Protein AF-A0A1H8T3Q3-F1 (afdb_monomer_lite)

pLDDT: mean 73.75, std 15.9, range [23.73, 95.88]

Sequence (365 aa):
MKISARNRLKGRIVEVKKGDTTAHVRLDVNGTTVTASITNEAVDELSLKVGQDAYEILVLVLAGIVVGSLAGAGISLVKILADPDNQLPAITFWLLGSLSGIKVSDVQVVAPLVILGLVPLGLLRWRIGVLSLGDDEAKALGVNVRFVRGVVITSATLITATAVSVSGVIGWIGLVLCLLGPNGAGRVGELHDLGLRTAHLGPFSAPSRRDHERARAALAELGIADLAAAEANRISGGQRQLGLVARVLAQDAPLLVMDEPTASLDLGNRLLVLERVRALKAQIYGVVFSTHDPDQARELATRVAVIADGRLAAYGPPQDTVTGPILSAAYGVDVVVERTESGRPSWRRAPESVAAQALGSWALG

Secondary structure (DSSP, 8-state):
----TT-----EEEEEEE-SSEEEEEEEETTEEEEEEEEHHHHHHTT--TTPBP--SHHHHHHHHHHHHHHHHHHHHHHHHS-TTTHHHHHHHHHH--STT--HHHHHHHHHHHHHHHHHHHHTHHHHHHGGG-HHHHHHTT--HHHHHHHHHHHHHHHHHHHHHHH----SHHHHHHHHSTTSS--THHHHHHTTSGGG--TTPPPPHHHHHHHHHHHHHTT-GGGGG--GGG--HHHHHHHHHHHHHHHT-SEEEEESTTTT--HHHHHHHHHHHHHHHHTT-EEEEE-S-HHHHHHH-SSEEEEETTEEEEEE-HHHHSSHHHHHHHHTS-EEEEE-TTS-EEEEEPPHHHHHHHTTSSS--

Radius of gyration: 29.34 Å; chains: 1; bounding box: 75×42×91 Å

Foldseek 3Di:
DQDPPPDFQWFAFQDWADDPFWIWTWTHHPNDTDIHIGGPVVCVVVVDDGGDTTDDDVVVVVVVVVVVVVVVVVLVVCLVVDDPPPGNVVSVVLQVWAPPPDDPVLCVVLVVQLVVLVLLCVLCVLLVLQVVVDPVLSVVLVHPPVVSVVSNVVSVCSNQVSCCVRGNDDPDPVVVCCCPPPCVPPQCLCVLLSSLASNVADPRDDDDPLSSVLLLVLCVLLVNNVSSRPDPVPAAPLNVLSSVLSSCSSHVDQEAEEEASCPPHDPVSSVSSLVVLQVVVVVNHHYHYDHPDLLSCLVRPQWDFQAAPNDGQDIGGSVVQSAQVNVCRRVVFRWDWDQDPVRDTDTDGDDPVVVVVVVVVVVPD

Structure (mmCIF, N/CA/C/O backbone):
data_AF-A0A1H8T3Q3-F1
#
_entry.id   AF-A0A1H8T3Q3-F1
#
loop_
_atom_site.group_PDB
_atom_site.id
_atom_site.type_symbol
_atom_site.label_atom_id
_atom_site.label_alt_id
_atom_site.label_comp_id
_atom_site.label_asym_id
_atom_site.label_entity_id
_atom_site.label_seq_id
_atom_site.pdbx_PDB_ins_code
_atom_site.Cartn_x
_atom_site.Cartn_y
_atom_site.Cartn_z
_atom_site.occupancy
_atom_site.B_iso_or_equiv
_atom_site.auth_seq_id
_atom_site.auth_comp_id
_atom_site.auth_asym_id
_atom_site.auth_atom_id
_atom_site.pdbx_PDB_model_num
ATOM 1 N N . MET A 1 1 ? 26.219 4.113 15.071 1.00 27.80 1 MET A N 1
ATOM 2 C CA . MET A 1 1 ? 25.649 4.245 13.712 1.00 27.80 1 MET A CA 1
ATOM 3 C C . MET A 1 1 ? 24.127 4.208 13.847 1.00 27.80 1 MET A C 1
ATOM 5 O O . MET A 1 1 ? 23.610 3.179 14.255 1.00 27.80 1 MET A O 1
ATOM 9 N N . LYS A 1 2 ? 23.418 5.334 13.657 1.00 23.73 2 LYS A N 1
ATOM 10 C CA . LYS A 1 2 ? 21.945 5.385 13.759 1.00 23.73 2 LYS A CA 1
ATOM 11 C C . LYS A 1 2 ? 21.352 4.681 12.536 1.00 23.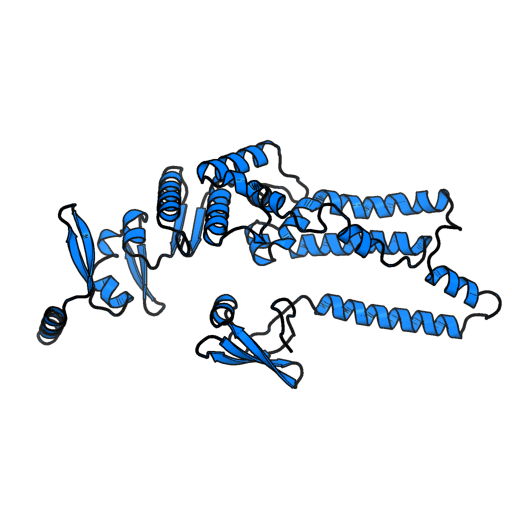73 2 LYS A C 1
ATOM 13 O O . LYS A 1 2 ? 21.403 5.223 11.436 1.00 23.73 2 LYS A O 1
ATOM 18 N N . ILE A 1 3 ? 20.851 3.463 12.716 1.00 29.56 3 ILE A N 1
ATOM 19 C CA . ILE A 1 3 ? 20.191 2.703 11.652 1.00 29.56 3 ILE A CA 1
ATOM 20 C C . ILE A 1 3 ? 18.752 3.218 11.568 1.00 29.56 3 ILE A C 1
ATOM 22 O O . ILE A 1 3 ? 17.913 2.906 12.403 1.00 29.56 3 ILE A O 1
ATOM 26 N N . SER A 1 4 ? 18.508 4.090 10.589 1.00 29.02 4 SER A N 1
ATOM 27 C CA . SER A 1 4 ? 17.170 4.532 10.190 1.00 29.02 4 SER A CA 1
ATOM 28 C C . SER A 1 4 ? 16.354 3.327 9.707 1.00 29.02 4 SER A C 1
ATOM 30 O O . SER A 1 4 ? 16.904 2.447 9.039 1.00 29.02 4 SER A O 1
ATOM 32 N N . ALA A 1 5 ? 15.052 3.315 10.010 1.00 31.72 5 ALA A N 1
ATOM 33 C CA . ALA A 1 5 ? 14.051 2.267 9.757 1.00 31.72 5 ALA A CA 1
ATOM 34 C C . ALA A 1 5 ? 13.863 1.837 8.277 1.00 31.72 5 ALA A C 1
ATOM 36 O O . ALA A 1 5 ? 12.884 1.184 7.930 1.00 31.72 5 ALA A O 1
ATOM 37 N N . ARG A 1 6 ? 14.798 2.185 7.385 1.00 34.84 6 ARG A N 1
ATOM 38 C CA . ARG A 1 6 ? 14.825 1.817 5.962 1.00 34.84 6 ARG A CA 1
ATOM 39 C C . ARG A 1 6 ? 15.871 0.756 5.600 1.00 34.84 6 ARG A C 1
ATOM 41 O O . ARG A 1 6 ? 15.804 0.222 4.498 1.00 34.84 6 ARG A O 1
ATOM 48 N N . ASN A 1 7 ? 16.795 0.404 6.499 1.00 32.59 7 ASN A N 1
ATOM 49 C CA . ASN A 1 7 ? 17.838 -0.596 6.229 1.00 32.59 7 ASN A CA 1
ATOM 50 C C . ASN A 1 7 ? 17.546 -1.922 6.945 1.00 32.59 7 ASN A C 1
ATOM 52 O O . ASN A 1 7 ? 17.954 -2.139 8.083 1.00 32.59 7 ASN A O 1
ATOM 56 N N . ARG A 1 8 ? 16.840 -2.820 6.252 1.00 47.94 8 ARG A N 1
ATOM 57 C CA . ARG A 1 8 ? 16.548 -4.188 6.705 1.00 47.94 8 ARG A CA 1
ATOM 58 C C . ARG A 1 8 ? 17.746 -5.106 6.426 1.00 47.94 8 ARG A C 1
ATOM 60 O O . ARG A 1 8 ? 17.868 -5.659 5.337 1.00 47.94 8 ARG A O 1
ATOM 67 N N . LEU A 1 9 ? 18.658 -5.223 7.392 1.00 42.56 9 LEU A N 1
ATOM 68 C CA . LEU A 1 9 ? 19.760 -6.195 7.375 1.00 42.56 9 LEU A CA 1
ATOM 69 C C . LEU A 1 9 ? 19.210 -7.608 7.630 1.00 42.56 9 LEU A C 1
ATOM 71 O O . LEU A 1 9 ? 18.419 -7.798 8.552 1.00 42.56 9 LEU A O 1
ATOM 75 N N . LYS A 1 10 ? 19.638 -8.597 6.832 1.00 47.47 10 LYS A N 1
ATOM 76 C CA . LYS A 1 10 ? 19.297 -10.011 7.050 1.00 47.47 10 LYS A CA 1
ATOM 77 C C . LYS A 1 10 ? 20.037 -10.496 8.293 1.00 47.47 10 LYS A C 1
ATOM 79 O O . LYS A 1 10 ? 21.236 -10.754 8.228 1.00 47.47 10 LYS A O 1
ATOM 84 N N . GLY A 1 11 ? 19.331 -10.601 9.408 1.00 57.88 11 GLY A N 1
ATOM 85 C CA . GLY A 1 11 ? 19.871 -11.177 10.626 1.00 57.88 11 GLY A CA 1
ATOM 86 C C . GLY A 1 11 ? 18.802 -11.901 11.419 1.00 57.88 11 GLY A C 1
ATOM 87 O O . GLY A 1 11 ? 17.629 -11.530 11.366 1.00 57.88 11 GLY A O 1
ATOM 88 N N . ARG A 1 12 ? 19.210 -12.949 12.133 1.00 64.94 12 ARG A N 1
ATOM 89 C CA . ARG A 1 12 ? 18.328 -13.644 13.067 1.00 64.94 12 ARG A CA 1
ATOM 90 C C . ARG A 1 12 ? 18.280 -12.832 14.351 1.00 64.94 12 ARG A C 1
ATOM 92 O O . ARG A 1 12 ? 19.324 -12.477 14.895 1.00 64.94 12 ARG A O 1
ATOM 99 N N . ILE A 1 13 ? 17.083 -12.518 14.831 1.00 68.00 13 ILE A N 1
ATOM 100 C CA . ILE A 1 13 ? 16.929 -11.823 16.111 1.00 68.00 13 ILE A CA 1
ATOM 101 C C . ILE A 1 13 ? 17.379 -12.780 17.214 1.00 68.00 13 ILE A C 1
ATOM 103 O O . ILE A 1 13 ? 16.751 -13.816 17.430 1.00 68.00 13 ILE A O 1
ATOM 107 N N . VAL A 1 14 ? 18.481 -12.444 17.879 1.00 76.06 14 VAL A N 1
ATOM 108 C CA . VAL A 1 14 ? 19.061 -13.242 18.969 1.00 76.06 14 VAL A CA 1
ATOM 109 C C . VAL A 1 14 ? 18.481 -12.807 20.307 1.00 76.06 14 VAL A C 1
ATOM 111 O O . VAL A 1 14 ? 18.253 -13.632 21.183 1.00 76.06 14 VAL A O 1
ATOM 114 N N . GLU A 1 15 ? 18.222 -11.509 20.466 1.00 73.56 15 GLU A N 1
ATOM 115 C CA . GLU A 1 15 ? 17.775 -10.941 21.734 1.00 73.56 15 GLU A CA 1
ATOM 116 C C . GLU A 1 15 ? 16.982 -9.653 21.503 1.00 73.56 15 GLU A C 1
ATOM 118 O O . GLU A 1 15 ? 17.356 -8.824 20.671 1.00 73.56 15 GLU A O 1
ATOM 123 N N . VAL A 1 16 ? 15.904 -9.471 22.265 1.00 75.12 16 VAL A N 1
ATOM 124 C CA . VAL A 1 16 ? 15.128 -8.228 22.329 1.00 75.12 16 VAL A CA 1
ATOM 125 C C . VAL A 1 16 ? 15.023 -7.829 23.793 1.00 75.12 16 VAL A C 1
ATOM 127 O O . VAL A 1 16 ? 14.409 -8.540 24.585 1.00 75.12 16 VAL A O 1
ATOM 130 N N . LYS A 1 17 ? 15.620 -6.694 24.160 1.00 80.12 17 LYS A N 1
ATOM 131 C CA . LYS A 1 17 ? 15.599 -6.168 25.528 1.00 80.12 17 LYS A CA 1
ATOM 132 C C . LYS A 1 17 ? 14.985 -4.774 25.538 1.00 80.12 17 LYS A C 1
ATOM 134 O O . LYS A 1 17 ? 15.605 -3.826 25.062 1.00 80.12 17 LYS A O 1
ATOM 139 N N . LYS A 1 18 ? 13.770 -4.651 26.073 1.00 76.75 18 LYS A N 1
ATOM 140 C CA . LYS A 1 18 ? 13.090 -3.360 26.246 1.00 76.75 18 LYS A CA 1
ATOM 141 C C . LYS A 1 18 ? 13.678 -2.605 27.443 1.00 76.75 18 LYS A C 1
ATOM 143 O O . LYS A 1 18 ? 13.882 -3.202 28.498 1.00 76.75 18 LYS A O 1
ATOM 148 N N . GLY A 1 19 ? 13.979 -1.325 27.255 1.00 77.44 19 GLY A N 1
ATOM 149 C CA . GLY A 1 19 ? 14.315 -0.369 28.316 1.00 77.44 19 GLY A CA 1
ATOM 150 C C . GLY A 1 19 ? 13.174 0.628 28.536 1.00 77.44 19 GLY A C 1
ATOM 151 O O . GLY A 1 19 ? 12.086 0.440 27.999 1.00 77.44 19 GLY A O 1
ATOM 152 N N . ASP A 1 20 ? 13.418 1.711 29.276 1.00 66.62 20 ASP A N 1
ATOM 153 C CA . ASP A 1 20 ? 12.354 2.659 29.666 1.00 66.62 20 ASP A CA 1
ATOM 154 C C . ASP A 1 20 ? 11.760 3.446 28.484 1.00 66.62 20 ASP A C 1
ATOM 156 O O . ASP A 1 20 ? 10.565 3.715 28.442 1.00 66.62 20 ASP A O 1
ATOM 160 N N . THR A 1 21 ? 12.579 3.798 27.490 1.00 61.31 21 THR A N 1
ATOM 161 C CA . THR A 1 21 ? 12.152 4.564 26.295 1.00 61.31 21 THR A CA 1
ATOM 162 C C . THR A 1 21 ? 12.571 3.919 24.976 1.00 61.31 21 THR A C 1
ATOM 164 O O . THR A 1 21 ? 11.992 4.194 23.925 1.00 61.31 21 THR A O 1
ATOM 167 N N . THR A 1 22 ? 13.578 3.046 25.011 1.00 67.88 22 THR A N 1
ATOM 168 C CA . THR A 1 22 ? 14.121 2.373 23.828 1.00 67.88 22 THR A CA 1
ATOM 169 C C . THR A 1 22 ? 14.406 0.914 24.133 1.00 67.88 22 THR A C 1
ATOM 171 O O . THR A 1 22 ? 14.773 0.558 25.251 1.00 67.88 22 THR A O 1
ATOM 174 N N . ALA A 1 23 ? 14.248 0.074 23.122 1.00 70.75 23 ALA A N 1
ATOM 175 C CA . ALA A 1 23 ? 14.600 -1.326 23.137 1.00 70.75 23 ALA A CA 1
ATOM 176 C C . ALA A 1 23 ? 15.882 -1.564 22.343 1.00 70.75 23 ALA A C 1
ATOM 178 O O . ALA A 1 23 ? 16.099 -0.996 21.269 1.00 70.75 23 ALA A O 1
ATOM 179 N N . HIS A 1 24 ? 16.711 -2.463 22.858 1.00 77.88 24 HIS A N 1
ATOM 180 C CA . HIS A 1 24 ? 17.880 -2.973 22.168 1.00 77.88 24 HIS A CA 1
ATOM 181 C C . HIS A 1 24 ? 17.554 -4.328 21.542 1.00 77.88 24 HIS A C 1
ATOM 183 O O . HIS A 1 24 ? 17.232 -5.289 22.241 1.00 77.88 24 HIS A O 1
ATOM 189 N N . VAL A 1 25 ? 17.659 -4.402 20.219 1.00 71.12 25 VAL A N 1
ATOM 190 C CA . VAL A 1 25 ? 17.487 -5.627 19.435 1.00 71.12 25 VAL A CA 1
ATOM 191 C C . VAL A 1 25 ? 18.858 -6.074 18.941 1.00 71.12 25 VAL A C 1
ATOM 193 O O . VAL A 1 25 ? 19.530 -5.334 18.218 1.00 71.12 25 VAL A O 1
ATOM 196 N N . ARG A 1 26 ? 19.292 -7.277 19.328 1.00 73.56 26 ARG A N 1
ATOM 197 C CA . ARG A 1 26 ? 20.515 -7.901 18.807 1.00 73.56 26 ARG A CA 1
ATOM 198 C C . ARG A 1 26 ? 20.176 -8.805 17.633 1.00 73.56 26 ARG A C 1
ATOM 200 O O . ARG A 1 26 ? 19.364 -9.721 17.749 1.00 73.56 26 ARG A O 1
ATOM 207 N N . LEU A 1 27 ? 20.836 -8.545 16.515 1.00 69.44 27 LEU A N 1
ATOM 208 C CA . LEU A 1 27 ? 20.710 -9.271 15.259 1.00 69.44 27 LEU A CA 1
ATOM 209 C C . LEU A 1 27 ? 22.015 -10.024 15.007 1.00 69.44 27 LEU A C 1
ATOM 211 O O . LEU A 1 27 ? 23.081 -9.410 15.013 1.00 69.44 27 LEU A O 1
ATOM 215 N N . ASP A 1 28 ? 21.943 -11.327 14.760 1.00 70.75 28 ASP A N 1
ATOM 216 C CA . ASP A 1 28 ? 23.065 -12.081 14.202 1.00 70.75 28 ASP A CA 1
ATOM 217 C C . ASP A 1 28 ? 23.024 -11.971 12.681 1.00 70.75 28 ASP A C 1
ATOM 219 O O . ASP A 1 28 ? 22.123 -12.505 12.031 1.00 70.75 28 ASP A O 1
ATOM 223 N N . VAL A 1 29 ? 23.989 -11.242 12.127 1.00 65.69 29 VAL A N 1
ATOM 224 C CA . VAL A 1 29 ? 24.163 -11.038 10.692 1.00 65.69 29 VAL A CA 1
ATOM 225 C C . VAL A 1 29 ? 25.439 -11.769 10.281 1.00 65.69 29 VAL A C 1
ATOM 227 O O . VAL A 1 29 ? 26.540 -11.257 10.476 1.00 65.69 29 VAL A O 1
ATOM 230 N N . ASN A 1 30 ? 25.299 -12.972 9.714 1.00 63.12 30 ASN A N 1
ATOM 231 C CA . ASN A 1 30 ? 26.413 -13.804 9.232 1.00 63.12 30 ASN A CA 1
ATOM 232 C C . ASN A 1 30 ? 27.552 -13.991 10.264 1.00 63.12 30 ASN A C 1
ATOM 234 O O . ASN A 1 30 ? 28.727 -13.879 9.915 1.00 63.12 30 ASN A O 1
ATOM 238 N N . GLY A 1 31 ? 27.220 -14.248 11.534 1.00 65.12 31 GLY A N 1
ATOM 239 C CA . GLY A 1 31 ? 28.197 -14.487 12.602 1.00 65.12 31 GLY A CA 1
ATOM 240 C C . GLY A 1 31 ? 28.704 -13.220 13.295 1.00 65.12 31 GLY A C 1
ATOM 241 O O . GLY A 1 31 ? 29.554 -13.303 14.178 1.00 65.12 31 GLY A O 1
ATOM 242 N N . THR A 1 32 ? 28.191 -12.043 12.922 1.00 61.19 32 THR A N 1
ATOM 243 C CA . THR A 1 32 ? 28.483 -10.771 13.594 1.00 61.19 32 THR A CA 1
ATOM 244 C C . THR A 1 32 ? 27.234 -10.266 14.306 1.00 61.19 32 THR A C 1
ATOM 246 O O . THR A 1 32 ? 26.201 -10.020 13.683 1.00 61.19 32 THR A O 1
ATOM 249 N N . THR A 1 33 ? 27.327 -10.077 15.624 1.00 72.12 33 THR A N 1
ATOM 250 C CA . THR A 1 33 ? 26.218 -9.549 16.429 1.00 72.12 33 THR A CA 1
ATOM 251 C C . THR A 1 33 ? 26.140 -8.027 16.306 1.00 72.12 33 THR A C 1
ATOM 253 O O . THR A 1 33 ? 27.017 -7.304 16.777 1.00 72.12 33 THR A O 1
ATOM 256 N N . VAL A 1 34 ? 25.066 -7.527 15.698 1.00 66.62 34 VAL A N 1
ATOM 257 C CA . VAL A 1 34 ? 24.779 -6.095 15.545 1.00 66.62 34 VAL A CA 1
ATOM 258 C C . VAL A 1 34 ? 23.674 -5.700 16.521 1.00 66.62 34 VAL A C 1
ATOM 260 O O . VAL A 1 34 ? 22.622 -6.332 16.562 1.00 66.62 34 VAL A O 1
ATOM 263 N N . THR A 1 35 ? 23.894 -4.646 17.310 1.00 70.12 35 THR A N 1
ATOM 264 C CA . THR A 1 35 ? 22.885 -4.118 18.245 1.00 70.12 35 THR A CA 1
ATOM 265 C C . THR A 1 35 ? 22.211 -2.890 17.640 1.00 70.12 35 THR A C 1
ATOM 267 O O . THR A 1 35 ? 22.876 -1.895 17.352 1.00 70.12 35 THR A O 1
ATOM 270 N N . ALA A 1 36 ? 20.895 -2.954 17.457 1.00 59.09 36 ALA A N 1
ATOM 271 C CA . ALA A 1 36 ? 20.062 -1.837 17.031 1.00 59.09 36 ALA A CA 1
ATOM 272 C C . ALA A 1 36 ? 19.264 -1.297 18.224 1.00 59.09 36 ALA A C 1
ATOM 274 O O . ALA A 1 36 ? 18.691 -2.070 18.988 1.00 59.09 36 ALA A O 1
ATOM 275 N N . SER A 1 37 ? 19.214 0.026 18.374 1.00 67.25 37 SER A N 1
ATOM 276 C CA . SER A 1 37 ? 18.345 0.689 19.351 1.00 67.25 37 SER A CA 1
ATOM 277 C C . SER A 1 37 ? 17.135 1.262 18.626 1.00 67.25 37 SER A C 1
ATOM 279 O O . SER A 1 37 ? 17.300 2.119 17.755 1.00 67.25 37 SER A O 1
ATOM 281 N N . ILE A 1 38 ? 15.942 0.792 18.976 1.00 68.56 38 ILE A N 1
ATOM 282 C CA . ILE A 1 38 ? 14.656 1.238 18.420 1.00 68.56 38 ILE A CA 1
ATOM 283 C C . ILE A 1 38 ? 13.696 1.607 19.555 1.00 68.56 38 ILE A C 1
ATOM 285 O O . ILE A 1 38 ? 13.991 1.344 20.716 1.00 68.56 38 ILE A O 1
ATOM 289 N N . THR A 1 39 ? 12.575 2.266 19.268 1.00 68.69 39 THR A N 1
ATOM 290 C CA . THR A 1 39 ? 11.569 2.571 20.300 1.00 68.69 39 THR A CA 1
ATOM 291 C C . THR A 1 39 ? 10.841 1.301 20.739 1.00 68.69 39 THR A C 1
ATOM 293 O O . THR A 1 39 ? 10.763 0.329 19.985 1.00 68.69 39 THR A O 1
ATOM 296 N N . ASN A 1 40 ? 10.301 1.299 21.960 1.00 69.44 40 ASN A N 1
ATOM 297 C CA . ASN A 1 40 ? 9.509 0.167 22.453 1.00 69.44 40 ASN A CA 1
ATOM 298 C C . ASN A 1 40 ? 8.270 -0.082 21.575 1.00 69.44 40 ASN A C 1
ATOM 300 O O . ASN A 1 40 ? 7.996 -1.229 21.242 1.00 69.44 40 ASN A O 1
ATOM 304 N N . GLU A 1 41 ? 7.607 0.983 21.109 1.00 65.88 41 GLU A N 1
ATOM 305 C CA . GLU A 1 41 ? 6.489 0.890 20.157 1.00 65.88 41 GLU A CA 1
ATOM 306 C C . GLU A 1 41 ? 6.888 0.200 18.852 1.00 65.88 41 GLU A C 1
ATOM 308 O O . GLU A 1 41 ? 6.168 -0.674 18.384 1.00 65.88 41 GLU A O 1
ATOM 313 N N . ALA A 1 42 ? 8.066 0.505 18.298 1.00 48.12 42 ALA A N 1
ATOM 314 C CA . ALA A 1 42 ? 8.524 -0.130 17.065 1.00 48.12 42 ALA A CA 1
ATOM 315 C C . ALA A 1 42 ? 8.796 -1.635 17.240 1.00 48.12 42 ALA A C 1
ATOM 317 O O . ALA A 1 42 ? 8.640 -2.392 16.287 1.00 48.12 42 ALA A O 1
ATOM 318 N N . VAL A 1 43 ? 9.201 -2.090 18.435 1.00 61.19 43 VAL A N 1
ATOM 319 C CA . VAL A 1 43 ? 9.338 -3.532 18.730 1.00 61.19 43 VAL A CA 1
ATOM 320 C C . VAL A 1 43 ? 7.987 -4.232 18.680 1.00 61.19 43 VAL A C 1
ATOM 322 O O . VAL A 1 43 ? 7.897 -5.340 18.149 1.00 61.19 43 VAL A O 1
ATOM 325 N N . ASP A 1 44 ? 6.965 -3.586 19.237 1.00 65.44 44 ASP A N 1
ATOM 326 C CA . ASP A 1 44 ? 5.616 -4.133 19.340 1.00 65.44 44 ASP A CA 1
ATOM 327 C C . ASP A 1 44 ? 4.900 -4.121 17.986 1.00 65.44 44 ASP A C 1
ATOM 329 O O . ASP A 1 44 ? 4.381 -5.152 17.558 1.00 65.44 44 ASP A O 1
ATOM 333 N N . GLU A 1 45 ? 4.981 -3.010 17.252 1.00 53.50 45 GLU A N 1
ATOM 334 C CA . GLU A 1 45 ? 4.405 -2.856 15.912 1.00 53.50 45 GLU A CA 1
ATOM 335 C C . GLU A 1 45 ? 5.021 -3.843 14.906 1.00 53.50 45 GLU A C 1
ATOM 337 O O . GLU A 1 45 ? 4.318 -4.463 14.109 1.00 53.50 45 GLU A O 1
ATOM 342 N N . LEU A 1 46 ? 6.339 -4.063 14.980 1.00 53.28 46 LEU A N 1
ATOM 343 C CA . LEU A 1 46 ? 7.048 -5.011 14.114 1.00 53.28 46 LEU A CA 1
ATOM 344 C C . LEU A 1 46 ? 6.979 -6.463 14.614 1.00 53.28 46 LEU A C 1
ATOM 346 O O . LEU A 1 46 ? 7.518 -7.351 13.951 1.00 53.28 46 LEU A O 1
ATOM 350 N N . SER A 1 47 ? 6.339 -6.718 15.764 1.00 57.16 47 SER A N 1
ATOM 351 C CA . SER A 1 47 ? 6.199 -8.049 16.371 1.00 57.16 47 SER A CA 1
ATOM 352 C C . SER A 1 47 ? 7.519 -8.831 16.449 1.00 57.16 47 SER A C 1
ATOM 354 O O . SER A 1 47 ? 7.543 -10.042 16.220 1.00 57.16 47 SER A O 1
ATOM 356 N N . LEU A 1 48 ? 8.625 -8.143 16.756 1.00 61.34 48 LEU A N 1
ATOM 357 C CA . LEU A 1 48 ? 9.975 -8.707 16.695 1.00 61.34 48 LEU A CA 1
ATOM 358 C C . LEU A 1 48 ? 10.158 -9.800 17.756 1.00 61.34 48 LEU A C 1
ATOM 360 O O . LEU A 1 48 ? 10.283 -9.513 18.947 1.00 61.34 48 LEU A O 1
ATOM 364 N N . LYS A 1 49 ? 10.211 -11.065 17.323 1.00 62.00 49 LYS A N 1
ATOM 365 C CA . LYS A 1 49 ? 10.454 -12.221 18.201 1.00 62.00 49 LYS A CA 1
ATOM 366 C C . LYS A 1 49 ? 11.835 -12.822 17.974 1.00 62.00 49 LYS A C 1
ATOM 368 O O . LYS A 1 49 ? 12.328 -12.890 16.848 1.00 62.00 49 LYS A O 1
ATOM 373 N N . VAL A 1 50 ? 12.437 -13.317 19.056 1.00 62.69 50 VAL A N 1
ATOM 374 C CA . VAL A 1 50 ? 13.690 -14.083 19.005 1.00 62.69 50 VAL A CA 1
ATOM 375 C C . VAL A 1 50 ? 13.506 -15.277 18.062 1.00 62.69 50 VAL A C 1
ATOM 377 O O . VAL A 1 50 ? 12.566 -16.054 18.216 1.00 62.69 50 VAL A O 1
ATOM 380 N N . GLY A 1 51 ? 14.377 -15.391 17.057 1.00 55.97 51 GLY A N 1
ATOM 381 C CA . GLY A 1 51 ? 14.331 -16.438 16.032 1.00 55.97 51 GLY A CA 1
ATOM 382 C C . GLY A 1 51 ? 13.612 -16.084 14.724 1.00 55.97 51 GLY A C 1
ATOM 383 O O . GLY A 1 51 ? 13.651 -16.901 13.806 1.00 55.97 51 GLY A O 1
ATOM 384 N N . GLN A 1 52 ? 12.997 -14.903 14.590 1.00 53.12 52 GLN A N 1
ATOM 385 C CA . GLN A 1 52 ? 12.411 -14.471 13.314 1.00 53.12 52 GLN A CA 1
ATOM 386 C C . GLN A 1 52 ? 13.469 -13.947 12.335 1.00 53.12 52 GLN A C 1
ATOM 388 O O . GLN A 1 52 ? 14.397 -13.226 12.715 1.00 53.12 52 GLN A O 1
ATOM 393 N N . ASP A 1 53 ? 13.289 -14.296 11.061 1.00 47.94 53 ASP A N 1
ATOM 394 C CA . ASP A 1 53 ? 14.077 -13.774 9.951 1.00 47.94 53 ASP A CA 1
ATOM 395 C C . ASP A 1 53 ? 13.454 -12.462 9.440 1.00 47.94 53 ASP A C 1
ATOM 397 O O . ASP A 1 53 ? 12.298 -12.433 9.011 1.00 47.94 53 ASP A O 1
ATOM 401 N N . ALA A 1 54 ? 14.221 -11.371 9.443 1.00 45.50 54 ALA A N 1
ATOM 402 C CA . ALA A 1 54 ? 13.802 -10.092 8.869 1.00 45.50 54 ALA A CA 1
ATOM 403 C C . ALA A 1 54 ? 14.237 -9.987 7.391 1.00 45.50 54 ALA A C 1
ATOM 405 O O . ALA A 1 54 ? 15.421 -10.143 7.080 1.00 45.50 54 ALA A O 1
ATOM 406 N N . TYR A 1 55 ? 13.297 -9.707 6.472 1.00 46.12 55 TYR A N 1
ATOM 407 C CA . TYR A 1 55 ? 13.542 -9.714 5.019 1.00 46.12 55 TYR A CA 1
ATOM 408 C C . TYR A 1 55 ? 13.203 -8.405 4.264 1.00 46.12 55 TYR A C 1
ATOM 410 O O . TYR A 1 55 ? 12.285 -7.666 4.616 1.00 46.12 55 TYR A O 1
ATOM 418 N N . GLU A 1 56 ? 13.946 -8.252 3.151 1.00 48.09 56 GLU A N 1
ATOM 419 C CA . GLU A 1 56 ? 13.735 -7.492 1.891 1.00 48.09 56 GLU A CA 1
ATOM 420 C C . GLU A 1 56 ? 13.798 -5.955 1.941 1.00 48.09 56 GLU A C 1
ATOM 422 O O . GLU A 1 56 ? 13.032 -5.311 2.645 1.00 48.09 56 GLU A O 1
ATOM 427 N N . ILE A 1 57 ? 14.753 -5.285 1.271 1.00 51.16 57 ILE A N 1
ATOM 428 C CA . ILE A 1 57 ? 14.876 -5.034 -0.195 1.00 51.16 57 ILE A CA 1
ATOM 429 C C . ILE A 1 57 ? 16.305 -5.313 -0.739 1.00 51.16 57 ILE A C 1
ATOM 431 O O . ILE A 1 57 ? 16.575 -5.238 -1.939 1.00 51.16 57 ILE A O 1
ATOM 435 N N . LEU A 1 58 ? 17.240 -5.686 0.140 1.00 49.66 58 LEU A N 1
ATOM 436 C CA . LEU A 1 58 ? 18.667 -5.814 -0.185 1.00 49.66 58 LEU A CA 1
ATOM 437 C C . LEU A 1 58 ? 19.004 -6.923 -1.188 1.00 49.66 58 LEU A C 1
ATOM 439 O O . LEU A 1 58 ? 19.990 -6.780 -1.898 1.00 49.66 58 LEU A O 1
ATOM 443 N N . VAL A 1 59 ? 18.220 -8.002 -1.285 1.00 63.66 59 VAL A N 1
ATOM 444 C CA . VAL A 1 59 ? 18.570 -9.149 -2.146 1.00 63.66 59 VAL A CA 1
ATOM 445 C C . VAL A 1 59 ? 18.591 -8.757 -3.622 1.00 63.66 59 VAL A C 1
ATOM 447 O O . VAL A 1 59 ? 19.534 -9.112 -4.320 1.00 63.66 59 VAL A O 1
ATOM 450 N N . LEU A 1 60 ? 17.611 -7.976 -4.090 1.00 67.31 60 LEU A N 1
ATOM 451 C CA . LEU A 1 60 ? 17.563 -7.537 -5.487 1.00 67.31 60 LEU A CA 1
ATOM 452 C C . LEU A 1 60 ? 18.711 -6.572 -5.816 1.00 67.31 60 LEU A C 1
ATOM 454 O O . LEU A 1 60 ? 19.339 -6.694 -6.864 1.00 67.31 60 LEU A O 1
ATOM 458 N N . VAL A 1 61 ? 19.017 -5.646 -4.901 1.00 72.00 61 VAL A N 1
ATOM 459 C CA . VAL A 1 61 ? 20.118 -4.685 -5.069 1.00 72.00 61 VAL A CA 1
ATOM 460 C C . VAL A 1 61 ? 21.470 -5.396 -5.037 1.00 72.00 61 VAL A C 1
ATOM 462 O O . VAL A 1 61 ? 22.298 -5.165 -5.910 1.00 72.00 61 VAL A O 1
ATOM 465 N N . LEU A 1 62 ? 21.686 -6.300 -4.078 1.00 73.50 62 LEU A N 1
ATOM 466 C CA . LEU A 1 62 ? 22.915 -7.087 -3.964 1.00 73.50 62 LEU A CA 1
ATOM 467 C C . LEU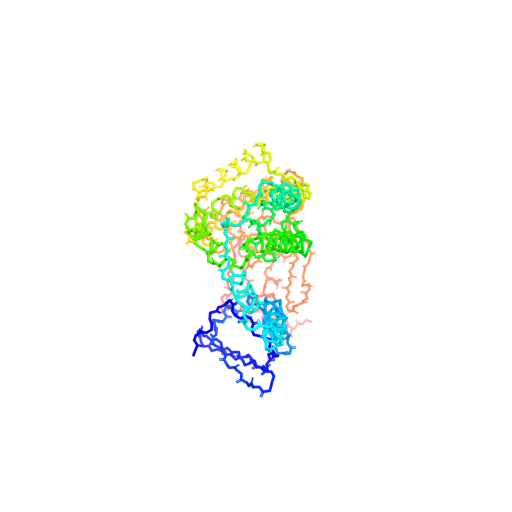 A 1 62 ? 23.105 -8.011 -5.167 1.00 73.50 62 LEU A C 1
ATOM 469 O O . LEU A 1 62 ? 24.197 -8.049 -5.723 1.00 73.50 62 LEU A O 1
ATOM 473 N N . ALA A 1 63 ? 22.053 -8.707 -5.607 1.00 78.75 63 ALA A N 1
ATOM 474 C CA . ALA A 1 63 ? 22.100 -9.512 -6.824 1.00 78.75 63 ALA A CA 1
ATOM 475 C C . ALA A 1 63 ? 22.461 -8.646 -8.040 1.00 78.75 63 ALA A C 1
ATOM 477 O O . ALA A 1 63 ? 23.321 -9.030 -8.828 1.00 78.75 63 ALA A O 1
ATOM 478 N N . GLY A 1 64 ? 21.875 -7.449 -8.150 1.00 81.00 64 GLY A N 1
ATOM 479 C CA . GLY A 1 64 ? 22.214 -6.478 -9.188 1.00 81.00 64 GLY A CA 1
ATOM 480 C C . GLY A 1 64 ? 23.677 -6.029 -9.141 1.00 81.00 64 GLY A C 1
ATOM 481 O O . GLY A 1 64 ? 24.330 -6.000 -10.180 1.00 81.00 64 GLY A O 1
ATOM 482 N N . ILE A 1 65 ? 24.217 -5.742 -7.953 1.00 85.81 65 ILE A N 1
ATOM 483 C CA . ILE A 1 65 ? 25.635 -5.392 -7.772 1.00 85.81 65 ILE A CA 1
ATOM 484 C C . ILE A 1 65 ? 26.529 -6.558 -8.203 1.00 85.81 65 ILE A C 1
ATOM 486 O O . ILE A 1 65 ? 27.462 -6.344 -8.967 1.00 85.81 65 ILE A O 1
ATOM 490 N N . VAL A 1 66 ? 26.225 -7.789 -7.783 1.00 88.44 66 VAL A N 1
ATOM 491 C CA . VAL A 1 66 ? 27.009 -8.983 -8.142 1.00 88.44 66 VAL A CA 1
ATOM 492 C C . VAL A 1 66 ? 27.007 -9.218 -9.654 1.00 88.44 66 VAL A C 1
ATOM 494 O O . VAL A 1 66 ? 28.072 -9.375 -10.253 1.00 88.44 66 VAL A O 1
ATOM 497 N N . VAL A 1 67 ? 25.832 -9.201 -10.291 1.00 89.56 67 VAL A N 1
ATOM 498 C CA . VAL A 1 67 ? 25.704 -9.371 -11.748 1.00 89.56 67 VAL A CA 1
ATOM 499 C C . VAL A 1 67 ? 26.406 -8.230 -12.489 1.00 89.56 67 VAL A C 1
ATOM 501 O O . VAL A 1 67 ? 27.120 -8.477 -13.459 1.00 89.56 67 VAL A O 1
ATOM 504 N N . GLY A 1 68 ? 26.264 -6.993 -12.007 1.00 87.94 68 GLY A N 1
ATOM 505 C CA . GLY A 1 68 ? 26.936 -5.820 -12.562 1.00 87.94 68 GLY A CA 1
ATOM 506 C C . GLY A 1 68 ? 28.460 -5.911 -12.467 1.00 87.94 68 GLY A C 1
ATOM 507 O O . GLY A 1 68 ? 29.150 -5.635 -13.445 1.00 87.94 68 GLY A O 1
ATOM 508 N N . SER A 1 69 ? 28.996 -6.359 -11.330 1.00 92.38 69 SER A N 1
ATOM 509 C CA . SER A 1 69 ? 30.432 -6.591 -11.147 1.00 92.38 69 SER A CA 1
ATOM 510 C C . SER A 1 69 ? 30.956 -7.698 -12.061 1.00 92.38 69 SER A C 1
ATOM 512 O O . SER A 1 69 ? 32.024 -7.538 -12.647 1.00 92.38 69 SER A O 1
ATOM 514 N N . LEU A 1 70 ? 30.198 -8.785 -12.243 1.00 95.44 70 LEU A N 1
ATOM 515 C CA . LEU A 1 70 ? 30.565 -9.867 -13.159 1.00 95.44 70 LEU A CA 1
ATOM 516 C C . LEU A 1 70 ? 30.587 -9.390 -14.620 1.00 95.44 70 LEU A C 1
ATOM 518 O O . LEU A 1 70 ? 31.561 -9.629 -15.333 1.00 95.44 70 LEU A O 1
ATOM 522 N N . ALA A 1 71 ? 29.553 -8.666 -15.057 1.00 92.06 71 ALA A N 1
ATOM 523 C CA . ALA A 1 71 ? 29.505 -8.079 -16.395 1.00 92.06 71 ALA A CA 1
ATOM 524 C C . ALA A 1 71 ? 30.638 -7.055 -16.608 1.00 92.06 71 ALA A C 1
ATOM 526 O O . ALA A 1 71 ? 31.295 -7.061 -17.648 1.00 92.06 71 ALA A O 1
ATOM 527 N N . GLY A 1 72 ? 30.925 -6.224 -15.601 1.00 92.12 72 GLY A N 1
ATOM 528 C CA . GLY A 1 72 ? 32.032 -5.264 -15.615 1.00 92.12 72 GLY A CA 1
ATOM 529 C C . GLY A 1 72 ? 33.413 -5.924 -15.698 1.00 92.12 72 GLY A C 1
ATOM 530 O O . GLY A 1 72 ? 34.290 -5.431 -16.414 1.00 92.12 72 GLY A O 1
ATOM 531 N N . ALA A 1 73 ? 33.601 -7.070 -15.038 1.00 95.88 73 ALA A N 1
ATOM 532 C CA . ALA A 1 73 ? 34.806 -7.885 -15.178 1.00 95.88 73 ALA A CA 1
ATOM 533 C C . ALA A 1 73 ? 34.932 -8.455 -16.602 1.00 95.88 73 ALA A C 1
ATOM 535 O O . ALA A 1 73 ? 36.010 -8.391 -17.191 1.00 95.88 73 ALA A O 1
ATOM 536 N N . GLY A 1 74 ? 33.827 -8.922 -17.194 1.00 95.06 74 GLY A N 1
ATOM 537 C CA . GLY A 1 74 ? 33.786 -9.373 -18.589 1.00 95.06 74 GLY A CA 1
ATOM 538 C C . GLY A 1 74 ? 34.170 -8.273 -19.583 1.00 95.06 74 GLY A C 1
ATOM 539 O O . GLY A 1 74 ? 35.022 -8.487 -20.441 1.00 95.06 74 GLY A O 1
ATOM 540 N N . ILE A 1 75 ? 33.624 -7.063 -19.420 1.00 91.69 75 ILE A N 1
ATOM 541 C CA . ILE A 1 75 ? 34.005 -5.894 -20.231 1.00 91.69 75 ILE A CA 1
ATOM 542 C C . ILE A 1 75 ? 35.499 -5.586 -20.065 1.00 91.69 75 ILE A C 1
ATOM 544 O O . ILE A 1 75 ? 36.181 -5.298 -21.046 1.00 91.69 75 ILE A O 1
ATOM 548 N N . SER A 1 76 ? 36.024 -5.659 -18.839 1.00 92.75 76 SER A N 1
ATOM 549 C CA . SER A 1 76 ? 37.450 -5.435 -18.568 1.00 92.75 76 SER A CA 1
ATOM 550 C C . SER A 1 76 ? 38.342 -6.470 -19.260 1.00 92.75 76 SER A C 1
ATOM 552 O O . SER A 1 76 ? 39.365 -6.100 -19.828 1.00 92.75 76 SER A O 1
ATOM 554 N N . LEU A 1 77 ? 37.937 -7.742 -19.285 1.00 95.44 77 LEU A N 1
ATOM 555 C CA . LEU A 1 77 ? 38.654 -8.792 -20.009 1.00 95.44 77 LEU A CA 1
ATOM 556 C C . LEU A 1 77 ? 38.654 -8.538 -21.522 1.00 95.44 77 LEU A C 1
ATOM 558 O O . LEU A 1 77 ? 39.700 -8.632 -22.157 1.00 95.44 77 LEU A O 1
ATOM 562 N N . VAL A 1 78 ? 37.505 -8.153 -22.090 1.00 93.81 78 VAL A N 1
ATOM 563 C CA . VAL A 1 78 ? 37.399 -7.798 -23.515 1.00 93.81 78 VAL A CA 1
ATOM 564 C C . VAL A 1 78 ? 38.306 -6.613 -23.853 1.00 93.81 78 VAL A C 1
ATOM 566 O O . VAL A 1 78 ? 38.976 -6.647 -24.876 1.00 93.81 78 VAL A O 1
ATOM 569 N N . LYS A 1 79 ? 38.396 -5.600 -22.982 1.00 90.88 79 LYS A N 1
ATOM 570 C CA . LYS A 1 79 ? 39.304 -4.455 -23.175 1.00 90.88 79 LYS A CA 1
ATOM 571 C C . LYS A 1 79 ? 40.779 -4.855 -23.213 1.00 90.88 79 LYS A C 1
ATOM 573 O O . LYS A 1 79 ? 41.529 -4.253 -23.967 1.00 90.88 79 LYS A O 1
ATOM 578 N N . ILE A 1 80 ? 41.192 -5.842 -22.415 1.00 92.88 80 ILE A N 1
ATOM 579 C CA . ILE A 1 80 ? 42.583 -6.329 -22.389 1.00 92.88 80 ILE A CA 1
ATOM 580 C C . ILE A 1 80 ? 42.932 -7.081 -23.681 1.00 92.88 80 ILE A C 1
ATOM 582 O O . ILE A 1 80 ? 44.069 -7.023 -24.135 1.00 92.88 80 ILE A O 1
ATOM 586 N N . LEU A 1 81 ? 41.961 -7.786 -24.264 1.00 92.94 81 LEU A N 1
ATOM 587 C CA . LEU A 1 81 ? 42.139 -8.563 -25.493 1.00 92.94 81 LEU A CA 1
ATOM 588 C C . LEU A 1 81 ? 41.908 -7.743 -26.775 1.00 92.94 81 LEU A C 1
ATOM 590 O O . LEU A 1 81 ? 42.172 -8.243 -27.866 1.00 92.94 81 LEU A O 1
ATOM 594 N N . ALA A 1 82 ? 41.384 -6.522 -26.655 1.00 91.75 82 ALA A N 1
ATOM 595 C CA . ALA A 1 82 ? 41.041 -5.664 -27.780 1.00 91.75 82 ALA A CA 1
ATOM 596 C C . ALA A 1 82 ? 42.278 -4.989 -28.385 1.00 91.75 82 ALA A C 1
ATOM 598 O O . ALA A 1 82 ? 43.198 -4.579 -27.678 1.00 91.75 82 ALA A O 1
ATOM 599 N N . ASP A 1 83 ? 42.249 -4.809 -29.704 1.00 91.38 83 ASP A N 1
ATOM 600 C CA . ASP A 1 83 ? 43.270 -4.057 -30.428 1.00 91.38 83 ASP A CA 1
ATOM 601 C C . ASP A 1 83 ? 43.303 -2.579 -29.960 1.00 91.38 83 ASP A C 1
ATOM 603 O O . ASP A 1 83 ? 42.248 -1.920 -29.955 1.00 91.38 83 ASP A O 1
ATOM 607 N N . PRO A 1 84 ? 44.475 -2.048 -29.557 1.00 90.81 84 PRO A N 1
ATOM 608 C CA . PRO A 1 84 ? 44.600 -0.703 -28.999 1.00 90.81 84 PRO A CA 1
ATOM 609 C C . PRO A 1 84 ? 44.353 0.420 -30.015 1.00 90.81 84 PRO A C 1
ATOM 611 O O . PRO A 1 84 ? 43.952 1.509 -29.603 1.00 90.81 84 PRO A O 1
ATOM 614 N N . ASP A 1 85 ? 44.538 0.171 -31.312 1.00 88.94 85 ASP A N 1
ATOM 615 C CA . ASP A 1 85 ? 44.475 1.201 -32.349 1.00 88.94 85 ASP A CA 1
ATOM 616 C C . ASP A 1 85 ? 43.046 1.433 -32.858 1.00 88.94 85 ASP A C 1
ATOM 618 O O . ASP A 1 85 ? 42.702 2.546 -33.258 1.00 88.94 85 ASP A O 1
ATOM 622 N N . ASN A 1 86 ? 42.181 0.410 -32.817 1.00 89.19 86 ASN A N 1
ATOM 623 C CA . ASN A 1 86 ? 40.827 0.509 -33.382 1.00 89.19 86 ASN A CA 1
ATOM 624 C C . ASN A 1 86 ? 39.706 0.074 -32.423 1.00 89.19 86 ASN A C 1
ATOM 626 O O . ASN A 1 86 ? 38.684 0.752 -32.293 1.00 89.19 86 ASN A O 1
ATOM 630 N N . GLN A 1 87 ? 39.870 -1.047 -31.718 1.00 90.69 87 GLN A N 1
ATOM 631 C CA . GLN A 1 87 ? 38.778 -1.640 -30.934 1.00 90.69 87 GLN A CA 1
ATOM 632 C C . GLN A 1 87 ? 38.655 -1.024 -29.537 1.00 90.69 87 GLN A C 1
ATOM 634 O O . GLN A 1 87 ? 37.546 -0.741 -29.077 1.00 90.69 87 GLN A O 1
ATOM 639 N N . LEU A 1 88 ? 39.779 -0.776 -28.862 1.00 91.44 88 LEU A N 1
ATOM 640 C CA . LEU A 1 88 ? 39.789 -0.199 -27.519 1.00 91.44 88 LEU A CA 1
ATOM 641 C C . LEU A 1 88 ? 39.180 1.220 -27.471 1.00 91.44 88 LEU A C 1
ATOM 643 O O . LEU A 1 88 ? 38.354 1.467 -26.578 1.00 91.44 88 LEU A O 1
ATOM 647 N N . PRO A 1 89 ? 39.483 2.140 -28.415 1.00 91.06 89 PRO A N 1
ATOM 648 C CA . PRO A 1 89 ? 38.816 3.438 -28.476 1.00 91.06 89 PRO A CA 1
ATOM 649 C C . PRO A 1 89 ? 37.311 3.297 -28.715 1.00 91.06 89 PRO A C 1
ATOM 651 O O . PRO A 1 89 ? 36.528 3.933 -28.013 1.00 91.06 89 PRO A O 1
ATOM 654 N N . ALA A 1 90 ? 36.886 2.416 -29.630 1.00 88.94 90 ALA A N 1
ATOM 655 C CA . ALA A 1 90 ? 35.471 2.196 -29.934 1.00 88.94 90 ALA A CA 1
ATOM 656 C C . ALA A 1 90 ? 34.673 1.721 -28.705 1.00 88.94 90 ALA A C 1
ATOM 658 O O . ALA A 1 90 ? 33.619 2.279 -28.397 1.00 88.94 90 ALA A O 1
ATOM 659 N N . ILE A 1 91 ? 35.205 0.752 -27.950 1.00 90.12 91 ILE A N 1
ATOM 660 C CA . ILE A 1 91 ? 34.595 0.276 -26.696 1.00 90.12 91 ILE A CA 1
ATOM 661 C C . ILE A 1 91 ? 34.540 1.406 -25.660 1.00 90.12 91 ILE A C 1
ATOM 663 O O . ILE A 1 91 ? 33.532 1.581 -24.975 1.00 90.12 91 ILE A O 1
ATOM 667 N N . THR A 1 92 ? 35.617 2.184 -25.533 1.00 89.31 92 THR A N 1
ATOM 668 C CA . THR A 1 92 ? 35.713 3.271 -24.549 1.00 89.31 92 THR A CA 1
ATOM 669 C C . THR A 1 92 ? 34.716 4.391 -24.843 1.00 89.31 92 THR A C 1
ATOM 671 O O . THR A 1 92 ? 34.016 4.832 -23.932 1.00 89.31 92 THR A O 1
ATOM 674 N N . PHE A 1 93 ? 34.588 4.805 -26.105 1.00 88.56 93 PHE A N 1
ATOM 675 C CA . PHE A 1 93 ? 33.626 5.828 -26.513 1.00 88.56 93 PHE A CA 1
ATOM 676 C C . PHE A 1 93 ? 32.177 5.353 -26.401 1.00 88.56 93 PHE A C 1
ATOM 678 O O . PHE A 1 93 ? 31.326 6.122 -25.959 1.00 88.56 93 PHE A O 1
ATOM 685 N N . TRP A 1 94 ? 31.886 4.089 -26.724 1.00 90.12 94 TRP A N 1
ATOM 686 C CA . TRP A 1 94 ? 30.539 3.543 -26.545 1.00 90.12 94 TRP A CA 1
ATOM 687 C C . TRP A 1 94 ? 30.132 3.496 -25.063 1.00 90.12 94 TRP A C 1
ATOM 689 O O . TRP A 1 94 ? 29.012 3.860 -24.708 1.00 90.12 94 TRP A O 1
ATOM 699 N N . LEU A 1 95 ? 31.058 3.128 -24.168 1.00 90.69 95 LEU A N 1
ATOM 700 C CA . LEU A 1 95 ? 30.814 3.123 -22.720 1.00 90.69 95 LEU A CA 1
ATOM 701 C C . LEU A 1 95 ? 30.634 4.522 -22.117 1.00 90.69 95 LEU A C 1
ATOM 703 O O . LEU A 1 95 ? 29.999 4.631 -21.073 1.00 90.69 95 LEU A O 1
ATOM 707 N N . LEU A 1 96 ? 31.178 5.571 -22.742 1.00 89.94 96 LEU A N 1
ATOM 708 C CA . LEU A 1 96 ? 30.985 6.955 -22.296 1.00 89.94 96 LEU A CA 1
ATOM 709 C C . LEU A 1 96 ? 29.561 7.466 -22.586 1.00 89.94 96 LEU A C 1
ATOM 711 O O . LEU A 1 96 ? 29.093 8.388 -21.921 1.00 89.94 96 LEU A O 1
ATOM 715 N N . GLY A 1 97 ? 28.880 6.840 -23.550 1.00 89.31 97 GLY A N 1
ATOM 716 C CA . GLY A 1 97 ? 27.553 7.220 -24.017 1.00 89.31 97 GLY A CA 1
ATOM 717 C C . GLY A 1 97 ? 27.588 8.433 -24.953 1.00 89.31 97 GLY A C 1
ATOM 718 O O . GLY A 1 97 ? 28.185 9.464 -24.649 1.00 89.31 97 GLY A O 1
ATOM 719 N N . SER A 1 98 ? 26.941 8.329 -26.114 1.00 87.50 98 SER A N 1
ATOM 720 C CA . SER A 1 98 ? 26.817 9.434 -27.072 1.00 87.50 98 SER A CA 1
ATOM 721 C C . SER A 1 98 ? 25.579 9.281 -27.953 1.00 87.50 98 SER A C 1
ATOM 723 O O . SER A 1 98 ? 25.172 8.176 -28.300 1.00 87.50 98 SER A O 1
ATOM 725 N N . LEU A 1 99 ? 25.011 10.417 -28.362 1.00 86.44 99 LEU A N 1
ATOM 726 C CA . LEU A 1 99 ? 23.918 10.487 -29.337 1.00 86.44 99 LEU A CA 1
ATOM 727 C C . LEU A 1 99 ? 24.399 10.873 -30.747 1.00 86.44 99 LEU A C 1
ATOM 729 O O . LEU A 1 99 ? 23.609 10.864 -31.686 1.00 86.44 99 LEU A O 1
ATOM 733 N N . SER A 1 100 ? 25.681 11.216 -30.915 1.00 84.06 100 SER A N 1
ATOM 734 C CA . SER A 1 100 ? 26.212 11.806 -32.155 1.00 84.06 100 SER A CA 1
ATOM 735 C C . SER A 1 100 ? 26.157 10.880 -33.375 1.00 84.06 100 SER A C 1
ATOM 737 O O . SER A 1 100 ? 26.142 11.365 -34.502 1.00 84.06 100 SER A O 1
ATOM 739 N N . GLY A 1 101 ? 26.133 9.562 -33.163 1.00 79.44 101 GLY A N 1
ATOM 740 C CA . GLY A 1 101 ? 26.110 8.554 -34.227 1.00 79.44 101 GLY A CA 1
ATOM 741 C C . GLY A 1 101 ? 24.726 7.993 -34.563 1.00 79.44 101 GLY A C 1
ATOM 742 O O . GLY A 1 101 ? 24.636 7.120 -35.422 1.00 79.44 101 GLY A O 1
ATOM 743 N N . ILE A 1 102 ? 23.664 8.451 -33.890 1.00 86.31 102 ILE A N 1
ATOM 744 C CA . ILE A 1 102 ? 22.332 7.840 -33.988 1.00 86.31 102 ILE A CA 1
ATOM 745 C C . ILE A 1 102 ? 21.623 8.301 -35.262 1.00 86.31 102 ILE A C 1
ATOM 747 O O . ILE A 1 102 ? 21.433 9.498 -35.486 1.00 86.31 102 ILE A O 1
ATOM 751 N N . LYS A 1 103 ? 21.173 7.345 -36.080 1.00 90.31 103 LYS A N 1
ATOM 752 C CA . LYS A 1 103 ? 20.362 7.611 -37.273 1.00 90.31 103 LYS A CA 1
ATOM 753 C C . LYS A 1 103 ? 18.878 7.419 -36.976 1.00 90.31 103 LYS A C 1
ATOM 755 O O . LYS A 1 103 ? 18.480 6.682 -36.078 1.00 90.31 103 LYS A O 1
ATOM 760 N N . VAL A 1 104 ? 18.028 8.028 -37.803 1.00 89.12 104 VAL A N 1
ATOM 761 C CA . VAL A 1 104 ? 16.563 7.875 -37.713 1.00 89.12 104 VAL A CA 1
ATOM 762 C C . VAL A 1 104 ? 16.133 6.406 -37.858 1.00 89.12 104 VAL A C 1
ATOM 764 O O . VAL A 1 104 ? 15.172 5.986 -37.219 1.00 89.12 104 VAL A O 1
ATOM 767 N N . SER A 1 105 ? 16.870 5.607 -38.635 1.00 89.25 105 SER A N 1
ATOM 768 C CA . SER A 1 105 ? 16.643 4.162 -38.769 1.00 89.25 105 SER A CA 1
ATOM 769 C C . SER A 1 105 ? 16.803 3.410 -37.447 1.00 89.25 105 SER A C 1
ATOM 771 O O . SER A 1 105 ? 16.000 2.533 -37.145 1.00 89.25 105 SER A O 1
ATOM 773 N N . ASP A 1 106 ? 17.793 3.780 -36.633 1.00 88.19 106 ASP A N 1
ATOM 774 C CA . ASP A 1 106 ? 18.063 3.122 -35.350 1.00 88.19 106 ASP A CA 1
ATOM 775 C C . ASP A 1 106 ? 16.938 3.436 -34.354 1.00 88.19 106 ASP A C 1
ATOM 777 O O . ASP A 1 106 ? 16.464 2.566 -33.621 1.00 88.19 106 ASP A O 1
ATOM 781 N N . VAL A 1 107 ? 16.426 4.672 -34.403 1.00 88.19 107 VAL A N 1
ATOM 782 C CA . VAL A 1 107 ? 15.271 5.110 -33.608 1.00 88.19 107 VAL A CA 1
ATOM 783 C C . VAL A 1 107 ? 14.004 4.348 -33.993 1.00 88.19 107 VAL A C 1
ATOM 785 O O . VAL A 1 107 ? 13.254 3.950 -33.106 1.00 88.19 107 VAL A O 1
ATOM 788 N N . GLN A 1 108 ? 13.757 4.100 -35.281 1.00 91.62 108 GLN A N 1
ATOM 789 C CA . GLN A 1 108 ? 12.582 3.340 -35.732 1.00 91.62 108 GLN A CA 1
ATOM 790 C C . GLN A 1 108 ? 12.591 1.887 -35.241 1.00 91.62 108 GLN A C 1
ATOM 792 O O . GLN A 1 108 ? 11.530 1.348 -34.933 1.00 91.62 108 GLN A O 1
ATOM 797 N N . VAL A 1 109 ? 13.771 1.273 -35.116 1.00 90.19 109 VAL A N 1
ATOM 798 C CA . VAL A 1 109 ? 13.926 -0.084 -34.569 1.00 90.19 109 VAL A CA 1
ATOM 799 C C . VAL A 1 109 ? 13.695 -0.104 -33.053 1.00 90.19 109 VAL A C 1
ATOM 801 O O . VAL A 1 109 ? 13.054 -1.013 -32.528 1.00 90.19 109 VAL A O 1
ATOM 804 N N . VAL A 1 110 ? 14.174 0.918 -32.343 1.00 92.44 110 VAL A N 1
ATOM 805 C CA . VAL A 1 110 ? 14.095 1.013 -30.876 1.00 92.44 110 VAL A CA 1
ATOM 806 C C . VAL A 1 110 ? 12.732 1.488 -30.368 1.00 92.44 110 VAL A C 1
ATOM 808 O O . VAL A 1 110 ? 12.258 1.016 -29.332 1.00 92.44 110 VAL A O 1
ATOM 811 N N . ALA A 1 111 ? 12.077 2.402 -31.083 1.00 92.31 111 ALA A N 1
ATOM 812 C CA . ALA A 1 111 ? 10.801 2.998 -30.695 1.00 92.31 111 ALA A CA 1
ATOM 813 C C . ALA A 1 111 ? 9.719 1.974 -30.291 1.00 92.31 111 ALA A C 1
ATOM 815 O O . ALA A 1 111 ? 9.150 2.142 -29.211 1.00 92.31 111 ALA A O 1
ATOM 816 N N . PRO A 1 112 ? 9.433 0.899 -31.058 1.00 94.44 112 PRO A N 1
ATOM 817 C CA . PRO A 1 112 ? 8.418 -0.076 -30.661 1.00 94.44 112 PRO A CA 1
ATOM 818 C C . PRO A 1 112 ? 8.772 -0.817 -29.363 1.00 94.44 112 PRO A C 1
ATOM 820 O O . PRO A 1 112 ? 7.874 -1.086 -28.568 1.00 94.44 112 PRO A O 1
ATOM 823 N N . LEU A 1 113 ? 10.054 -1.095 -29.094 1.00 93.75 113 LEU A N 1
ATOM 824 C CA . LEU A 1 113 ? 10.499 -1.735 -27.846 1.00 93.75 113 LEU A CA 1
ATOM 825 C C . LEU A 1 113 ? 10.357 -0.801 -26.639 1.00 93.75 113 LEU A C 1
ATOM 827 O O . LEU A 1 113 ? 9.915 -1.222 -25.569 1.00 93.75 113 LEU A O 1
ATOM 831 N N . VAL A 1 114 ? 10.672 0.483 -26.820 1.00 93.56 114 VAL A N 1
ATOM 832 C CA . VAL A 1 114 ? 10.466 1.503 -25.782 1.00 93.56 114 VAL A CA 1
ATOM 833 C C . VAL A 1 114 ? 8.976 1.686 -25.500 1.00 93.56 114 VAL A C 1
ATOM 835 O O . VAL A 1 114 ? 8.578 1.711 -24.338 1.00 93.56 114 VAL A O 1
ATOM 838 N N . ILE A 1 115 ? 8.135 1.744 -26.536 1.00 94.12 115 ILE A N 1
ATOM 839 C CA . ILE A 1 115 ? 6.675 1.821 -26.389 1.00 94.12 115 ILE A CA 1
ATOM 840 C C . ILE A 1 115 ? 6.145 0.581 -25.662 1.00 94.12 115 ILE A C 1
ATOM 842 O O . ILE A 1 115 ? 5.355 0.721 -24.730 1.00 94.12 115 ILE A O 1
ATOM 846 N N . LEU A 1 116 ? 6.617 -0.617 -26.017 1.00 94.50 116 LEU A N 1
ATOM 847 C CA . LEU A 1 116 ? 6.228 -1.867 -25.362 1.00 94.50 116 LEU A CA 1
ATOM 848 C C . LEU A 1 116 ? 6.534 -1.860 -23.857 1.00 94.50 116 LEU A C 1
ATOM 850 O O . LEU A 1 116 ? 5.745 -2.391 -23.081 1.00 94.50 116 LEU A O 1
ATOM 854 N N . GLY A 1 117 ? 7.637 -1.237 -23.432 1.00 92.19 117 GLY A N 1
ATOM 855 C CA . GLY A 1 117 ? 7.935 -1.031 -22.013 1.00 92.19 117 GLY A CA 1
ATOM 856 C C . GLY A 1 117 ? 7.144 0.118 -21.373 1.00 92.19 117 GLY A C 1
ATOM 857 O O . GLY A 1 117 ? 6.762 0.036 -20.208 1.00 92.19 117 GLY A O 1
ATOM 858 N N . LEU A 1 118 ? 6.858 1.197 -22.107 1.00 91.56 118 LEU A N 1
ATOM 859 C CA . LEU A 1 118 ? 6.152 2.365 -21.566 1.00 91.56 118 LEU A CA 1
ATOM 860 C C . LEU A 1 118 ? 4.652 2.127 -21.372 1.00 91.56 118 LEU A C 1
ATOM 862 O O . LEU A 1 118 ? 4.088 2.619 -20.397 1.00 91.56 118 LEU A O 1
ATOM 866 N N . VAL A 1 119 ? 4.002 1.369 -22.258 1.00 92.12 119 VAL A N 1
ATOM 867 C CA . VAL A 1 119 ? 2.563 1.061 -22.179 1.00 92.12 119 VAL A CA 1
ATOM 868 C C . VAL A 1 119 ? 2.168 0.442 -20.828 1.00 92.12 119 VAL A C 1
ATOM 870 O O . VAL A 1 119 ? 1.306 1.015 -20.157 1.00 92.12 119 VAL A O 1
ATOM 873 N N . PRO A 1 120 ? 2.776 -0.666 -20.357 1.00 90.12 120 PRO A N 1
ATOM 874 C CA . PRO A 1 120 ? 2.427 -1.247 -19.063 1.00 90.12 120 PRO A CA 1
ATOM 875 C C . PRO A 1 120 ? 2.756 -0.312 -17.894 1.00 90.12 120 PRO A C 1
ATOM 877 O O . PRO A 1 120 ? 1.980 -0.258 -16.944 1.00 90.12 120 PRO A O 1
ATOM 880 N N . LEU A 1 121 ? 3.841 0.471 -17.960 1.00 86.69 121 LEU A N 1
ATOM 881 C CA . LEU A 1 121 ? 4.162 1.464 -16.926 1.00 86.69 121 LEU A CA 1
ATOM 882 C C . LEU A 1 121 ? 3.119 2.588 -16.860 1.00 86.69 121 LEU A C 1
ATOM 884 O O . LEU A 1 121 ? 2.725 2.994 -15.769 1.00 86.69 121 LEU A O 1
ATOM 888 N N . GLY A 1 122 ? 2.635 3.058 -18.011 1.00 82.75 122 GLY A N 1
ATOM 889 C CA . GLY A 1 122 ? 1.578 4.063 -18.103 1.00 82.75 122 GLY A CA 1
ATOM 890 C C . GLY A 1 122 ? 0.233 3.546 -17.588 1.00 82.75 122 GLY A C 1
ATOM 891 O O . GLY A 1 122 ? -0.425 4.226 -16.801 1.00 82.75 122 GLY A O 1
ATOM 892 N N . LEU A 1 123 ? -0.145 2.320 -17.964 1.00 82.50 123 LEU A N 1
ATOM 893 C CA . LEU A 1 123 ? -1.380 1.671 -17.503 1.00 82.50 123 LEU A CA 1
ATOM 894 C C . LEU A 1 123 ? -1.346 1.362 -16.000 1.00 82.50 123 LEU A C 1
ATOM 896 O O . LEU A 1 123 ? -2.347 1.523 -15.304 1.00 82.50 123 LEU A O 1
ATOM 900 N N . LEU A 1 124 ? -0.187 0.952 -15.482 1.00 81.69 124 LEU A N 1
ATOM 901 C CA . LEU A 1 124 ? 0.009 0.636 -14.069 1.00 81.69 124 LEU A CA 1
ATOM 902 C C . LEU A 1 124 ? 0.445 1.844 -13.235 1.00 81.69 124 LEU A C 1
ATOM 904 O O . LEU A 1 124 ? 0.668 1.669 -12.037 1.00 81.69 124 LEU A O 1
ATOM 908 N N . ARG A 1 125 ? 0.524 3.060 -13.805 1.00 79.50 125 ARG A N 1
ATOM 909 C CA . ARG A 1 125 ? 1.055 4.251 -13.109 1.00 79.50 125 ARG A CA 1
ATOM 910 C C . ARG A 1 125 ? 0.433 4.461 -11.732 1.00 79.50 125 ARG A C 1
ATOM 912 O O . ARG A 1 125 ? 1.114 4.817 -10.777 1.00 79.50 125 ARG A O 1
ATOM 919 N N . TRP A 1 126 ? -0.862 4.181 -11.620 1.00 70.31 126 TRP A N 1
ATOM 920 C CA . TRP A 1 126 ? -1.619 4.334 -10.385 1.00 70.31 126 TRP A CA 1
ATOM 921 C C . TRP A 1 126 ? -1.299 3.250 -9.358 1.00 70.31 126 TRP A C 1
ATOM 923 O O . TRP A 1 126 ? -1.116 3.548 -8.181 1.00 70.31 126 TRP A O 1
ATOM 933 N N . ARG A 1 127 ? -1.157 1.996 -9.802 1.00 74.81 127 ARG A N 1
ATOM 934 C CA . ARG A 1 127 ? -0.751 0.879 -8.937 1.00 74.81 127 ARG A CA 1
ATOM 935 C C . ARG A 1 127 ? 0.685 1.053 -8.442 1.00 74.81 127 ARG A C 1
ATOM 937 O O . ARG A 1 127 ? 0.964 0.695 -7.305 1.00 74.81 127 ARG A O 1
ATOM 944 N N . ILE A 1 128 ? 1.563 1.647 -9.256 1.00 76.94 128 ILE A N 1
ATOM 945 C CA . ILE A 1 128 ? 2.924 2.035 -8.850 1.00 76.94 128 ILE A CA 1
ATOM 946 C C . ILE A 1 128 ? 2.871 3.076 -7.728 1.00 76.94 128 ILE A C 1
ATOM 948 O O . ILE A 1 128 ? 3.589 2.932 -6.745 1.00 76.94 128 ILE A O 1
ATOM 952 N N . GLY A 1 129 ? 1.987 4.074 -7.832 1.00 71.94 129 GLY A N 1
ATOM 953 C CA . GLY A 1 129 ? 1.759 5.042 -6.756 1.00 71.94 129 GLY A CA 1
ATOM 954 C C . GLY A 1 129 ? 1.337 4.371 -5.447 1.00 71.94 129 GLY A C 1
ATOM 955 O O . GLY A 1 129 ? 1.881 4.676 -4.396 1.00 71.94 129 GLY A O 1
ATOM 956 N N . VAL A 1 130 ? 0.425 3.398 -5.494 1.00 69.69 130 VAL A N 1
ATOM 957 C CA . VAL A 1 130 ? -0.024 2.679 -4.286 1.00 69.69 130 VAL A CA 1
ATOM 958 C C . VAL A 1 130 ? 1.119 1.919 -3.599 1.00 69.69 130 VAL A C 1
ATOM 960 O O . VAL A 1 130 ? 1.145 1.846 -2.374 1.00 69.69 130 VAL A O 1
ATOM 963 N N . LEU A 1 131 ? 2.104 1.413 -4.352 1.00 69.31 131 LEU A N 1
ATOM 964 C CA . LEU A 1 131 ? 3.281 0.750 -3.774 1.00 69.31 131 LEU A CA 1
ATOM 965 C C . LEU A 1 131 ? 4.131 1.678 -2.893 1.00 69.31 131 LEU A C 1
ATOM 967 O O . LEU A 1 131 ? 4.891 1.179 -2.067 1.00 69.31 131 LEU A O 1
ATOM 971 N N . SER A 1 132 ? 4.018 3.006 -3.027 1.00 67.94 132 SER A N 1
ATOM 972 C CA . SER A 1 132 ? 4.746 3.933 -2.153 1.00 67.94 132 SER A CA 1
ATOM 973 C C . SER A 1 132 ? 4.153 4.032 -0.746 1.00 67.94 132 SER A C 1
ATOM 975 O O . SER A 1 132 ? 4.819 4.565 0.137 1.00 67.94 132 SER A O 1
ATOM 977 N N . LEU A 1 133 ? 2.916 3.560 -0.537 1.00 63.22 133 LEU A N 1
ATOM 978 C CA . LEU A 1 133 ? 2.267 3.549 0.779 1.00 63.22 133 LEU A CA 1
ATOM 979 C C . LEU A 1 133 ? 2.838 2.463 1.697 1.00 63.22 133 LEU A C 1
ATOM 981 O O . LEU A 1 133 ? 2.792 2.631 2.907 1.00 63.22 133 LEU A O 1
ATOM 985 N N . GLY A 1 134 ? 3.406 1.403 1.120 1.00 65.12 134 GLY A N 1
ATOM 986 C CA . GLY A 1 134 ? 3.857 0.216 1.840 1.00 65.12 134 GLY A CA 1
ATOM 987 C C . GLY A 1 134 ? 3.292 -1.060 1.218 1.00 65.12 134 GLY A C 1
ATOM 988 O O . GLY A 1 134 ? 2.235 -1.057 0.583 1.00 65.12 134 GLY A O 1
ATOM 989 N N . ASP A 1 135 ? 4.016 -2.170 1.370 1.00 67.88 135 ASP A N 1
ATOM 990 C CA . ASP A 1 135 ? 3.634 -3.448 0.755 1.00 67.88 135 ASP A CA 1
ATOM 991 C C . ASP A 1 135 ? 2.352 -4.026 1.372 1.00 67.88 135 ASP A C 1
ATOM 993 O O . ASP A 1 135 ? 1.585 -4.693 0.675 1.00 67.88 135 ASP A O 1
ATOM 997 N N . ASP A 1 136 ? 2.104 -3.775 2.656 1.00 62.41 136 ASP A N 1
ATOM 998 C CA . ASP A 1 136 ? 0.946 -4.317 3.363 1.00 62.41 136 ASP A CA 1
ATOM 999 C C . ASP A 1 136 ? -0.305 -3.457 3.140 1.00 62.41 136 ASP A C 1
ATOM 1001 O O . ASP A 1 136 ? -1.362 -4.012 2.823 1.00 62.41 136 ASP A O 1
ATOM 1005 N N . GLU A 1 137 ? -0.189 -2.121 3.129 1.00 63.06 137 GLU A N 1
ATOM 1006 C CA . GLU A 1 137 ? -1.290 -1.254 2.691 1.00 63.06 137 GLU A CA 1
ATOM 1007 C C . GLU A 1 137 ? -1.689 -1.514 1.230 1.00 63.06 137 GLU A C 1
ATOM 1009 O O . GLU A 1 137 ? -2.881 -1.560 0.913 1.00 63.06 137 GLU A O 1
ATOM 1014 N N . ALA A 1 138 ? -0.720 -1.734 0.334 1.00 67.31 138 ALA A N 1
ATOM 1015 C CA . ALA A 1 138 ? -0.996 -2.034 -1.069 1.00 67.31 138 ALA A CA 1
ATOM 1016 C C . ALA A 1 138 ? -1.759 -3.359 -1.251 1.00 67.31 138 ALA A C 1
ATOM 1018 O O . ALA A 1 138 ? -2.684 -3.433 -2.066 1.00 67.31 138 ALA A O 1
ATOM 1019 N N . LYS A 1 139 ? -1.424 -4.399 -0.473 1.00 68.62 139 LYS A N 1
ATOM 1020 C CA . LYS A 1 139 ? -2.169 -5.672 -0.476 1.00 68.62 139 LYS A CA 1
ATOM 1021 C C . LYS A 1 139 ? -3.588 -5.494 0.053 1.00 68.62 139 LYS A C 1
ATOM 1023 O O . LYS A 1 139 ? -4.516 -6.023 -0.554 1.00 68.62 139 LYS A O 1
ATOM 1028 N N . ALA A 1 140 ? -3.765 -4.729 1.132 1.00 63.28 140 ALA A N 1
ATOM 1029 C CA . ALA A 1 140 ? -5.085 -4.419 1.685 1.00 63.28 140 ALA A CA 1
ATOM 1030 C C . ALA A 1 140 ? -5.969 -3.650 0.684 1.00 63.28 140 ALA A C 1
ATOM 1032 O O . ALA A 1 140 ? -7.185 -3.801 0.671 1.00 63.28 140 ALA A O 1
ATOM 1033 N N . LEU A 1 141 ? -5.350 -2.870 -0.207 1.00 65.62 141 LEU A N 1
ATOM 1034 C CA . LEU A 1 141 ? -5.999 -2.173 -1.322 1.00 65.62 141 LEU A CA 1
ATOM 1035 C C . LEU A 1 141 ? -6.326 -3.078 -2.529 1.00 65.62 141 LEU A C 1
ATOM 1037 O O . LEU A 1 141 ? -6.817 -2.577 -3.546 1.00 65.62 141 LEU A O 1
ATOM 1041 N N . GLY A 1 142 ? -6.051 -4.385 -2.441 1.00 69.19 142 GLY A N 1
ATOM 1042 C CA . GLY A 1 142 ? -6.302 -5.368 -3.498 1.00 69.19 142 GLY A CA 1
ATOM 1043 C C . GLY A 1 142 ? -5.237 -5.394 -4.600 1.00 69.19 142 GLY A C 1
ATOM 1044 O O . GLY A 1 142 ? -5.440 -5.998 -5.657 1.00 69.19 142 GLY A O 1
ATOM 1045 N N . VAL A 1 143 ? -4.088 -4.740 -4.396 1.00 75.94 143 VAL A N 1
ATOM 1046 C CA . VAL A 1 143 ? -3.004 -4.718 -5.383 1.00 75.94 143 VAL A CA 1
ATOM 1047 C C . VAL A 1 143 ? -2.108 -5.942 -5.203 1.00 75.94 143 VAL A C 1
ATOM 1049 O O . VAL A 1 143 ? -1.522 -6.171 -4.146 1.00 75.94 143 VAL A O 1
ATOM 1052 N N . ASN A 1 144 ? -1.929 -6.720 -6.274 1.00 81.00 144 ASN A N 1
ATOM 1053 C CA . ASN A 1 144 ? -0.937 -7.792 -6.296 1.00 81.00 144 ASN A CA 1
ATOM 1054 C C . ASN A 1 144 ? 0.479 -7.202 -6.422 1.00 81.00 144 ASN A C 1
ATOM 1056 O O . ASN A 1 144 ? 0.975 -6.966 -7.526 1.00 81.00 144 ASN A O 1
ATOM 1060 N N . VAL A 1 145 ? 1.125 -6.976 -5.276 1.00 81.81 145 VAL A N 1
ATOM 1061 C CA . VAL A 1 145 ? 2.461 -6.365 -5.173 1.00 81.81 145 VAL A CA 1
ATOM 1062 C C . VAL A 1 145 ? 3.508 -7.115 -5.999 1.00 81.81 145 VAL A C 1
ATOM 1064 O O . VAL A 1 145 ? 4.286 -6.488 -6.716 1.00 81.81 145 VAL A O 1
ATOM 1067 N N . ARG A 1 146 ? 3.509 -8.456 -5.952 1.00 82.62 146 ARG A N 1
ATOM 1068 C CA . ARG A 1 146 ? 4.488 -9.284 -6.677 1.00 82.62 146 ARG A CA 1
ATOM 1069 C C . ARG A 1 146 ? 4.369 -9.103 -8.187 1.00 82.62 146 ARG A C 1
ATOM 1071 O O . ARG A 1 146 ? 5.375 -8.892 -8.856 1.00 82.62 146 ARG A O 1
ATOM 1078 N N . PHE A 1 147 ? 3.143 -9.151 -8.706 1.00 84.88 147 PHE A N 1
ATOM 1079 C CA . PHE A 1 147 ? 2.884 -8.983 -10.133 1.00 84.88 147 PHE A CA 1
ATOM 1080 C C . PHE A 1 147 ? 3.257 -7.577 -10.611 1.00 84.88 147 PHE A C 1
ATOM 1082 O O . PHE A 1 147 ? 4.011 -7.439 -11.570 1.00 84.88 147 PHE A O 1
ATOM 1089 N N . VAL A 1 148 ? 2.790 -6.533 -9.915 1.00 84.31 148 VAL A N 1
ATOM 1090 C CA . VAL A 1 148 ? 3.065 -5.142 -10.310 1.00 84.31 148 VAL A CA 1
ATOM 1091 C C . VAL A 1 148 ? 4.567 -4.858 -10.273 1.00 84.31 148 VAL A C 1
ATOM 1093 O O . VAL A 1 148 ? 5.100 -4.317 -11.236 1.00 84.31 148 VAL A O 1
ATOM 1096 N N . ARG A 1 149 ? 5.275 -5.281 -9.217 1.00 84.69 149 ARG A N 1
ATOM 1097 C CA . ARG A 1 149 ? 6.731 -5.107 -9.108 1.00 84.69 149 ARG A CA 1
ATOM 1098 C C . ARG A 1 149 ? 7.474 -5.850 -10.223 1.00 84.69 149 ARG A C 1
ATOM 1100 O O . ARG A 1 149 ? 8.390 -5.281 -10.808 1.00 84.69 149 ARG A O 1
ATOM 1107 N N . GLY A 1 150 ? 7.047 -7.069 -10.558 1.00 87.38 150 GLY A N 1
ATOM 1108 C CA . GLY A 1 150 ? 7.591 -7.831 -11.684 1.00 87.38 150 GLY A CA 1
ATOM 1109 C C . GLY A 1 150 ? 7.438 -7.094 -13.016 1.00 87.38 150 GLY A C 1
ATOM 1110 O O . GLY A 1 150 ? 8.428 -6.873 -13.706 1.00 87.38 150 GLY A O 1
ATOM 1111 N N . VAL A 1 151 ? 6.225 -6.629 -13.337 1.00 90.12 151 VAL A N 1
ATOM 1112 C CA . VAL A 1 151 ? 5.960 -5.880 -14.578 1.00 90.12 151 VAL A CA 1
ATOM 1113 C C . VAL A 1 151 ? 6.772 -4.586 -14.636 1.00 90.12 151 VAL A C 1
ATOM 1115 O O . VAL A 1 151 ? 7.342 -4.277 -15.682 1.00 90.12 151 VAL A O 1
ATOM 1118 N N . VAL A 1 152 ? 6.863 -3.845 -13.528 1.00 89.44 152 VAL A N 1
ATOM 1119 C CA . VAL A 1 152 ? 7.647 -2.602 -13.455 1.00 89.44 152 VAL A CA 1
ATOM 1120 C C . VAL A 1 152 ? 9.122 -2.869 -13.719 1.00 89.44 152 VAL A C 1
ATOM 1122 O O . VAL A 1 152 ? 9.714 -2.176 -14.543 1.00 89.44 152 VAL A O 1
ATOM 1125 N N . ILE A 1 153 ? 9.704 -3.882 -13.069 1.00 89.81 153 ILE A N 1
ATOM 1126 C CA . ILE A 1 153 ? 11.115 -4.237 -13.257 1.00 89.81 153 ILE A CA 1
ATOM 1127 C C . ILE A 1 153 ? 11.359 -4.639 -14.711 1.00 89.81 153 ILE A C 1
ATOM 1129 O O . ILE A 1 153 ? 12.211 -4.043 -15.359 1.00 89.81 153 ILE A O 1
ATOM 1133 N N . THR A 1 154 ? 10.584 -5.578 -15.261 1.00 92.50 154 THR A N 1
ATOM 1134 C CA . THR A 1 154 ? 10.771 -6.043 -16.644 1.00 92.50 154 THR A CA 1
ATOM 1135 C C . THR A 1 154 ? 10.629 -4.905 -17.655 1.00 92.50 154 THR A C 1
ATOM 1137 O O . THR A 1 154 ? 11.446 -4.787 -18.565 1.00 92.50 154 THR A O 1
ATOM 1140 N N . SER A 1 155 ? 9.639 -4.029 -17.474 1.00 93.94 155 SER A N 1
ATOM 1141 C CA . SER A 1 155 ? 9.402 -2.896 -18.374 1.00 93.94 155 SER A CA 1
ATOM 1142 C C . SER A 1 155 ? 10.518 -1.852 -18.292 1.00 93.94 155 SER A C 1
ATOM 1144 O O . SER A 1 155 ? 11.021 -1.399 -19.319 1.00 93.94 155 SER A O 1
ATOM 1146 N N . ALA A 1 156 ? 10.956 -1.501 -17.079 1.00 91.50 156 ALA A N 1
ATOM 1147 C CA . ALA A 1 156 ? 12.051 -0.557 -16.868 1.00 91.50 156 ALA A CA 1
ATOM 1148 C C . ALA A 1 156 ? 13.386 -1.110 -17.391 1.00 91.50 156 ALA A C 1
ATOM 1150 O O . ALA A 1 156 ? 14.151 -0.378 -18.023 1.00 91.50 156 ALA A O 1
ATOM 1151 N N . THR A 1 157 ? 13.649 -2.405 -17.187 1.00 92.81 157 THR A N 1
ATOM 1152 C CA . THR A 1 157 ? 14.814 -3.099 -17.747 1.00 92.81 157 THR A CA 1
ATOM 1153 C C . THR A 1 157 ? 14.772 -3.099 -19.270 1.00 92.81 157 THR A C 1
ATOM 1155 O O . THR A 1 157 ? 15.790 -2.788 -19.880 1.00 92.81 157 THR A O 1
ATOM 1158 N N . LEU A 1 158 ? 13.618 -3.368 -19.892 1.00 95.25 158 LEU A N 1
ATOM 1159 C CA . LEU A 1 158 ? 13.474 -3.336 -21.348 1.00 95.25 158 LEU A CA 1
ATOM 1160 C C . LEU A 1 158 ? 13.775 -1.942 -21.911 1.00 95.25 158 LEU A C 1
ATOM 1162 O O . LEU A 1 158 ? 14.583 -1.823 -22.830 1.00 95.25 158 LEU A O 1
ATOM 1166 N N . ILE A 1 159 ? 13.187 -0.886 -21.337 1.00 94.38 159 ILE A N 1
ATOM 1167 C CA . ILE A 1 159 ? 13.424 0.498 -21.779 1.00 94.38 159 ILE A CA 1
ATOM 1168 C C . ILE A 1 159 ? 14.903 0.861 -21.627 1.00 94.38 159 ILE A C 1
ATOM 1170 O O . ILE A 1 159 ? 15.511 1.375 -22.563 1.00 94.38 159 ILE A O 1
ATOM 1174 N N . THR A 1 160 ? 15.490 0.562 -20.465 1.00 92.56 160 THR A N 1
ATOM 1175 C CA . THR A 1 160 ? 16.885 0.908 -20.165 1.00 92.56 160 THR A CA 1
ATOM 1176 C C . THR A 1 160 ? 17.848 0.149 -21.074 1.00 92.56 160 THR A C 1
ATOM 1178 O O . THR A 1 160 ? 18.731 0.762 -21.662 1.00 92.56 160 THR A O 1
ATOM 1181 N N . ALA A 1 161 ? 17.666 -1.163 -21.246 1.00 93.44 161 ALA A N 1
ATOM 1182 C CA . ALA A 1 161 ? 18.508 -1.979 -22.118 1.00 93.44 161 ALA A CA 1
ATOM 1183 C C . ALA A 1 161 ? 18.412 -1.524 -23.579 1.00 93.44 161 ALA A C 1
ATOM 1185 O O . ALA A 1 161 ? 19.431 -1.411 -24.259 1.00 93.44 161 ALA A O 1
ATOM 1186 N N . THR A 1 162 ? 17.202 -1.197 -24.040 1.00 94.19 162 THR A N 1
ATOM 1187 C CA . THR A 1 162 ? 16.984 -0.707 -25.403 1.00 94.19 162 THR A CA 1
ATOM 1188 C C . THR A 1 162 ? 17.664 0.649 -25.610 1.00 94.19 162 THR A C 1
ATOM 1190 O O . THR A 1 162 ? 18.393 0.816 -26.585 1.00 94.19 162 THR A O 1
ATOM 1193 N N . ALA A 1 163 ? 17.511 1.594 -24.677 1.00 91.06 163 ALA A N 1
ATOM 1194 C CA . ALA A 1 163 ? 18.186 2.890 -24.748 1.00 91.06 163 ALA A CA 1
ATOM 1195 C C . ALA A 1 163 ? 19.717 2.731 -24.752 1.00 91.06 163 ALA A C 1
ATOM 1197 O O . ALA A 1 163 ? 20.383 3.220 -25.662 1.00 91.06 163 ALA A O 1
ATOM 1198 N N . VAL A 1 164 ? 20.262 1.961 -23.802 1.00 92.31 164 VAL A N 1
ATOM 1199 C CA . VAL A 1 164 ? 21.709 1.724 -23.677 1.00 92.31 164 VAL A CA 1
ATOM 1200 C C . VAL A 1 164 ? 22.288 1.036 -24.915 1.00 92.31 164 VAL A C 1
ATOM 1202 O O . VAL A 1 164 ? 23.408 1.351 -25.303 1.00 92.31 164 VAL A O 1
ATOM 1205 N N . SER A 1 165 ? 21.537 0.150 -25.579 1.00 91.38 165 SER A N 1
ATOM 1206 C CA . SER A 1 165 ? 22.014 -0.542 -26.786 1.00 91.38 165 SER A CA 1
ATOM 1207 C C . SER A 1 165 ? 22.366 0.400 -27.944 1.00 91.38 165 SER A C 1
ATOM 1209 O O . SER A 1 165 ? 23.261 0.087 -28.725 1.00 91.38 165 SER A O 1
ATOM 1211 N N . VAL A 1 166 ? 21.710 1.565 -28.026 1.00 90.44 166 VAL A N 1
ATOM 1212 C CA . VAL A 1 166 ? 21.913 2.541 -29.107 1.00 90.44 166 VAL A CA 1
ATOM 1213 C C . VAL A 1 166 ? 22.718 3.752 -28.649 1.00 90.44 166 VAL A C 1
ATOM 1215 O O . VAL A 1 166 ? 23.594 4.205 -29.379 1.00 90.44 166 VAL A O 1
ATOM 1218 N N . SER A 1 167 ? 22.462 4.271 -27.447 1.00 89.12 167 SER A N 1
ATOM 1219 C CA . SER A 1 167 ? 23.126 5.484 -26.954 1.00 89.12 167 SER A CA 1
ATOM 1220 C C . SER A 1 167 ? 24.393 5.224 -26.142 1.00 89.12 167 SER A C 1
ATOM 1222 O O . SER A 1 167 ? 25.066 6.177 -25.754 1.00 89.12 167 SER A O 1
ATOM 1224 N N . GLY A 1 168 ? 24.692 3.967 -25.807 1.00 89.56 168 GLY A N 1
ATOM 1225 C CA . GLY A 1 168 ? 25.678 3.641 -24.781 1.00 89.56 168 GLY A CA 1
ATOM 1226 C C . GLY A 1 168 ? 25.196 4.013 -23.374 1.00 89.56 168 GLY A C 1
ATOM 1227 O O . GLY A 1 168 ? 24.014 4.298 -23.145 1.00 89.56 168 GLY A O 1
ATOM 1228 N N . VAL A 1 169 ? 26.109 3.996 -22.401 1.00 89.50 169 VAL A N 1
ATOM 1229 C CA . VAL A 1 169 ? 25.771 4.195 -20.982 1.00 89.50 169 VAL A CA 1
ATOM 1230 C C . VAL A 1 169 ? 25.667 5.686 -20.659 1.00 89.50 169 VAL A C 1
ATOM 1232 O O . VAL A 1 169 ? 26.667 6.348 -20.407 1.00 89.50 169 VAL A O 1
ATOM 1235 N N . ILE A 1 170 ? 24.442 6.215 -20.613 1.00 88.19 170 ILE A N 1
ATOM 1236 C CA . ILE A 1 170 ? 24.178 7.596 -20.185 1.00 88.19 170 ILE A CA 1
ATOM 1237 C C . ILE A 1 170 ? 23.626 7.592 -18.752 1.00 88.19 170 ILE A C 1
ATOM 1239 O O . ILE A 1 170 ? 22.515 7.128 -18.493 1.00 88.19 170 ILE A O 1
ATOM 1243 N N . GLY A 1 171 ? 24.420 8.093 -17.803 1.00 84.56 171 GLY A N 1
ATOM 1244 C CA . GLY A 1 171 ? 24.077 8.135 -16.378 1.00 84.56 171 GLY A CA 1
ATOM 1245 C C . GLY A 1 171 ? 23.326 9.400 -15.944 1.00 84.56 171 GLY A C 1
ATOM 1246 O O . GLY A 1 171 ? 23.206 10.365 -16.692 1.00 84.56 171 GLY A O 1
ATOM 1247 N N . TRP A 1 172 ? 22.858 9.405 -14.692 1.00 81.38 172 TRP A N 1
ATOM 1248 C CA . TRP A 1 172 ? 22.298 10.558 -13.958 1.00 81.38 172 TRP A CA 1
ATOM 1249 C C . TRP A 1 172 ? 20.997 11.187 -14.477 1.00 81.38 172 TRP A C 1
ATOM 1251 O O . TRP A 1 172 ? 20.281 11.766 -13.663 1.00 81.38 172 TRP A O 1
ATOM 1261 N N . ILE A 1 173 ? 20.623 11.023 -15.751 1.00 82.88 173 ILE A N 1
ATOM 1262 C CA . ILE A 1 173 ? 19.383 11.593 -16.313 1.00 82.88 173 ILE A CA 1
ATOM 1263 C C . ILE A 1 173 ? 18.166 11.181 -15.484 1.00 82.88 173 ILE A C 1
ATOM 1265 O O . ILE A 1 173 ? 17.408 12.039 -15.045 1.00 82.88 173 ILE A O 1
ATOM 1269 N N . GLY A 1 174 ? 18.007 9.883 -15.211 1.00 75.06 174 GLY A N 1
ATOM 1270 C CA . GLY A 1 174 ? 16.874 9.389 -14.426 1.00 75.06 174 GLY A CA 1
ATOM 1271 C C . GLY A 1 174 ? 16.835 9.953 -13.002 1.00 75.06 174 GLY A C 1
ATOM 1272 O O . GLY A 1 174 ? 15.767 10.297 -12.509 1.00 75.06 174 GLY A O 1
ATOM 1273 N N . LEU A 1 175 ? 17.994 10.115 -12.355 1.00 76.62 175 LEU A N 1
ATOM 1274 C CA . LEU A 1 175 ? 18.077 10.665 -10.999 1.00 76.62 175 LEU A CA 1
ATOM 1275 C C . LEU A 1 175 ? 17.705 12.156 -10.977 1.00 76.62 175 LEU A C 1
ATOM 1277 O O . LEU A 1 175 ? 16.889 12.579 -10.162 1.00 76.62 175 LEU A O 1
ATOM 1281 N N . VAL A 1 176 ? 18.286 12.939 -11.890 1.00 76.81 176 VAL A N 1
ATOM 1282 C CA . VAL A 1 176 ? 18.059 14.387 -11.991 1.00 76.81 176 VAL A CA 1
ATOM 1283 C C . VAL A 1 176 ? 16.615 14.680 -12.393 1.00 76.81 176 VAL A C 1
ATOM 1285 O O . VAL A 1 176 ? 15.974 15.533 -11.786 1.00 76.81 176 VAL A O 1
ATOM 1288 N N . LEU A 1 177 ? 16.065 13.943 -13.362 1.00 73.00 177 LEU A N 1
ATOM 1289 C CA . LEU A 1 177 ? 14.688 14.134 -13.815 1.00 73.00 177 LEU A CA 1
ATOM 1290 C C . LEU A 1 177 ? 13.669 13.764 -12.725 1.00 73.00 177 LEU A C 1
ATOM 1292 O O . LEU A 1 177 ? 12.686 14.477 -12.545 1.00 73.00 177 LEU A O 1
ATOM 1296 N N . CYS A 1 178 ? 13.914 12.693 -11.961 1.00 66.25 178 CYS A N 1
ATOM 1297 C CA . CYS A 1 178 ? 13.073 12.337 -10.814 1.00 66.25 178 CYS A CA 1
ATOM 1298 C C . CYS A 1 178 ? 13.125 13.391 -9.701 1.00 66.25 178 CYS A C 1
ATOM 1300 O O . CYS A 1 178 ? 12.109 13.627 -9.054 1.00 66.25 178 CYS A O 1
ATOM 1302 N N . LEU A 1 179 ? 14.279 14.031 -9.489 1.00 64.38 179 LEU A N 1
ATOM 1303 C CA . LEU A 1 179 ? 14.434 15.088 -8.489 1.00 64.38 179 LEU A CA 1
ATOM 1304 C C . LEU A 1 179 ? 13.735 16.392 -8.903 1.00 64.38 179 LEU A C 1
ATOM 1306 O O . LEU A 1 179 ? 13.122 17.048 -8.066 1.00 64.38 179 LEU A O 1
ATOM 1310 N N . LEU A 1 180 ? 13.833 16.767 -10.181 1.00 64.19 180 LEU A N 1
ATOM 1311 C CA . LEU A 1 180 ? 13.270 18.010 -10.723 1.00 64.19 180 LEU A CA 1
ATOM 1312 C C . LEU A 1 180 ? 11.793 17.900 -11.114 1.00 64.19 180 LEU A C 1
ATOM 1314 O O . LEU A 1 180 ? 11.119 18.917 -11.273 1.00 64.19 180 LEU A O 1
ATOM 1318 N N . GLY A 1 181 ? 11.290 16.683 -11.319 1.00 54.91 181 GLY A N 1
ATOM 1319 C CA . GLY A 1 181 ? 9.905 16.460 -11.701 1.00 54.91 181 GLY A CA 1
ATOM 1320 C C . GLY A 1 181 ? 8.930 16.989 -10.640 1.00 54.91 181 GLY A C 1
ATOM 1321 O O . GLY A 1 181 ? 9.248 16.985 -9.451 1.00 54.91 181 GLY A O 1
ATOM 1322 N N . PRO A 1 182 ? 7.698 17.365 -11.027 1.00 49.84 182 PRO A N 1
ATOM 1323 C CA . PRO A 1 182 ? 6.675 17.877 -10.104 1.00 49.84 182 PRO A CA 1
ATOM 1324 C C . PRO A 1 182 ? 6.295 16.907 -8.963 1.00 49.84 182 PRO A C 1
ATOM 1326 O O . PRO A 1 182 ? 5.604 17.307 -8.030 1.00 49.84 182 PRO A O 1
ATOM 1329 N N . ASN A 1 183 ? 6.772 15.656 -9.021 1.00 50.53 183 ASN A N 1
ATOM 1330 C CA . ASN A 1 183 ? 6.585 14.593 -8.031 1.00 50.53 183 ASN A CA 1
ATOM 1331 C C . ASN A 1 183 ? 7.861 14.262 -7.220 1.00 50.53 183 ASN A C 1
ATOM 1333 O O . ASN A 1 183 ? 7.823 13.363 -6.382 1.00 50.53 183 ASN A O 1
ATOM 1337 N N . GLY A 1 184 ? 8.989 14.946 -7.467 1.00 39.28 184 GLY A N 1
ATOM 1338 C CA . GLY A 1 184 ? 10.272 14.740 -6.773 1.00 39.28 184 GLY A CA 1
ATOM 1339 C C . GLY A 1 184 ? 10.249 15.154 -5.298 1.00 39.28 184 GLY A C 1
ATOM 1340 O O . GLY A 1 184 ? 10.995 14.617 -4.482 1.00 39.28 184 GLY A O 1
ATOM 1341 N N . ALA A 1 185 ? 9.311 16.030 -4.935 1.00 38.56 185 ALA A N 1
ATOM 1342 C CA . ALA A 1 185 ? 8.810 16.193 -3.578 1.00 38.56 185 ALA A CA 1
ATOM 1343 C C . ALA A 1 185 ? 7.423 15.541 -3.531 1.00 38.56 185 ALA A C 1
ATOM 1345 O O . ALA A 1 185 ? 6.504 15.999 -4.205 1.00 38.56 185 ALA A O 1
ATOM 1346 N N . GLY A 1 186 ? 7.289 14.426 -2.813 1.00 43.25 186 GLY A N 1
ATOM 1347 C CA . GLY A 1 186 ? 6.102 13.575 -2.836 1.00 43.25 186 GLY A CA 1
ATOM 1348 C C . GLY A 1 186 ? 4.792 14.311 -2.542 1.00 43.25 186 GLY A C 1
ATOM 1349 O O . GLY A 1 186 ? 4.351 14.369 -1.394 1.00 43.25 186 GLY A O 1
ATOM 1350 N N . ARG A 1 187 ? 4.095 14.763 -3.592 1.00 42.06 187 ARG A N 1
ATOM 1351 C CA . ARG A 1 187 ? 2.665 15.076 -3.521 1.00 42.06 187 ARG A CA 1
ATOM 1352 C C . ARG A 1 187 ? 1.896 13.762 -3.477 1.00 42.06 187 ARG A C 1
ATOM 1354 O O . ARG A 1 187 ? 1.315 13.300 -4.448 1.00 42.06 187 ARG A O 1
ATOM 1361 N N . VAL A 1 188 ? 1.896 13.185 -2.282 1.00 45.84 188 VAL A N 1
ATOM 1362 C CA . VAL A 1 188 ? 1.040 12.072 -1.854 1.00 45.84 188 VAL A CA 1
ATOM 1363 C C . VAL A 1 188 ? -0.439 12.503 -1.784 1.00 45.84 188 VAL A C 1
ATOM 1365 O O . VAL A 1 188 ? -1.300 11.669 -1.546 1.00 45.84 188 VAL A O 1
ATOM 1368 N N . GLY A 1 189 ? -0.764 13.774 -2.064 1.00 42.97 189 GLY A N 1
ATOM 1369 C CA . GLY A 1 189 ? -2.145 14.266 -2.126 1.00 42.97 189 GLY A CA 1
ATOM 1370 C C . GLY A 1 189 ? -3.020 13.455 -3.086 1.00 42.97 189 GLY A C 1
ATOM 1371 O O . GLY A 1 189 ? -4.111 13.036 -2.721 1.00 42.97 189 GLY A O 1
ATOM 1372 N N . GLU A 1 190 ? -2.503 13.075 -4.260 1.00 42.53 190 GLU A N 1
ATOM 1373 C CA . GLU A 1 190 ? -3.254 12.184 -5.155 1.00 42.53 190 GLU A CA 1
ATOM 1374 C C . GLU A 1 190 ? -3.551 10.817 -4.503 1.00 42.53 190 GLU A C 1
ATOM 1376 O O . GLU A 1 190 ? -4.634 10.281 -4.686 1.00 42.53 190 GLU A O 1
ATOM 1381 N N . LEU A 1 191 ? -2.670 10.270 -3.658 1.00 47.09 191 LEU A N 1
ATOM 1382 C CA . LEU A 1 191 ? -2.857 8.950 -3.036 1.00 47.09 191 LEU A CA 1
ATOM 1383 C C . LEU A 1 191 ? -3.987 8.899 -1.999 1.00 47.09 191 LEU A C 1
ATOM 1385 O O . LEU A 1 191 ? -4.560 7.823 -1.808 1.00 47.09 191 LEU A O 1
ATOM 1389 N N . HIS A 1 192 ? -4.338 10.022 -1.366 1.00 50.41 192 HIS A N 1
ATOM 1390 C CA . HIS A 1 192 ? -5.472 10.067 -0.442 1.00 50.41 192 HIS A CA 1
ATOM 1391 C C . HIS A 1 192 ? -6.802 9.964 -1.191 1.00 50.41 192 HIS A C 1
ATOM 1393 O O . HIS A 1 192 ? -7.596 9.103 -0.825 1.00 50.41 192 HIS A O 1
ATOM 1399 N N . ASP A 1 193 ? -6.988 10.716 -2.286 1.00 45.94 193 ASP A N 1
ATOM 1400 C CA . ASP A 1 193 ? -8.160 10.596 -3.174 1.00 45.94 193 ASP A CA 1
ATOM 1401 C C . ASP A 1 193 ? -8.173 9.236 -3.927 1.00 45.94 193 ASP A C 1
ATOM 1403 O O . ASP A 1 193 ? -9.232 8.679 -4.222 1.00 45.94 193 ASP A O 1
ATOM 1407 N N . LEU A 1 194 ? -6.998 8.659 -4.223 1.00 50.25 194 LEU A N 1
ATOM 1408 C CA . LEU A 1 194 ? -6.869 7.458 -5.061 1.00 50.25 194 LEU A CA 1
ATOM 1409 C C . LEU A 1 194 ? -6.957 6.108 -4.341 1.00 50.25 194 LEU A C 1
ATOM 1411 O O . LEU A 1 194 ? -7.386 5.132 -4.959 1.00 50.25 194 LEU A O 1
ATOM 1415 N N . GLY A 1 195 ? -6.585 6.016 -3.062 1.00 54.16 195 GLY A N 1
ATOM 1416 C CA . GLY A 1 195 ? -6.730 4.784 -2.270 1.00 54.16 195 GLY A CA 1
ATOM 1417 C C . GLY A 1 195 ? -8.188 4.443 -1.923 1.00 54.16 195 GLY A C 1
ATOM 1418 O O . GLY A 1 195 ? -8.486 3.342 -1.454 1.00 54.16 195 GLY A O 1
ATOM 1419 N N . LEU A 1 196 ? -9.110 5.383 -2.154 1.00 54.62 196 LEU A N 1
ATOM 1420 C CA . LEU A 1 196 ? -10.519 5.289 -1.777 1.00 54.62 196 LEU A CA 1
ATOM 1421 C C . LEU A 1 196 ? -11.325 4.300 -2.623 1.00 54.62 196 LEU A C 1
ATOM 1423 O O . LEU A 1 196 ? -12.343 3.861 -2.125 1.00 54.62 196 LEU A O 1
ATOM 1427 N N . ARG A 1 197 ? -10.919 3.881 -3.837 1.00 65.25 197 ARG A N 1
ATOM 1428 C CA . ARG A 1 197 ? -11.685 2.879 -4.635 1.00 65.25 197 ARG A CA 1
ATOM 1429 C C . ARG A 1 197 ? -10.852 1.871 -5.442 1.00 65.25 197 ARG A C 1
ATOM 1431 O O . ARG A 1 197 ? -11.372 1.244 -6.361 1.00 65.25 197 ARG A O 1
ATOM 1438 N N . THR A 1 198 ? -9.582 1.646 -5.096 1.00 56.12 198 THR A N 1
ATOM 1439 C CA . THR A 1 198 ? -8.691 0.732 -5.851 1.00 56.12 198 THR A CA 1
ATOM 1440 C C . THR A 1 198 ? -9.211 -0.701 -5.973 1.00 56.12 198 THR A C 1
ATOM 1442 O O . THR A 1 198 ? -8.935 -1.353 -6.977 1.00 56.12 198 THR A O 1
ATOM 1445 N N . ALA A 1 199 ? -9.981 -1.176 -4.989 1.00 54.22 199 ALA A N 1
ATOM 1446 C CA . ALA A 1 199 ? -10.549 -2.523 -4.974 1.00 54.22 199 ALA A CA 1
ATOM 1447 C C . ALA A 1 199 ? -11.510 -2.793 -6.150 1.00 54.22 199 ALA A C 1
ATOM 1449 O O . ALA A 1 199 ? -11.668 -3.941 -6.556 1.00 54.22 199 ALA A O 1
ATOM 1450 N N . HIS A 1 200 ? -12.104 -1.744 -6.735 1.00 57.28 200 HIS A N 1
ATOM 1451 C CA . HIS A 1 200 ? -13.017 -1.839 -7.883 1.00 57.28 200 HIS A CA 1
ATOM 1452 C C . HIS A 1 200 ? -12.322 -1.658 -9.239 1.00 57.28 200 HIS A C 1
ATOM 1454 O O . HIS A 1 200 ? -12.977 -1.719 -10.280 1.00 57.28 200 HIS A O 1
ATOM 1460 N N . LEU A 1 201 ? -11.005 -1.422 -9.260 1.00 58.88 201 LEU A N 1
ATOM 1461 C CA . LEU A 1 201 ? -10.260 -1.175 -10.494 1.00 58.88 201 LEU A CA 1
ATOM 1462 C C . LEU A 1 201 ? -9.670 -2.466 -11.066 1.00 58.88 201 LEU A C 1
ATOM 1464 O O . LEU A 1 201 ? -8.947 -3.208 -10.395 1.00 58.88 201 LEU A O 1
ATOM 1468 N N . GLY A 1 202 ? -9.894 -2.681 -12.364 1.00 52.62 202 GLY A N 1
ATOM 1469 C CA . GLY A 1 202 ? -9.226 -3.730 -13.130 1.00 52.62 202 GLY A CA 1
ATOM 1470 C C . GLY A 1 202 ? -7.690 -3.596 -13.119 1.00 52.62 202 GLY A C 1
ATOM 1471 O O . GLY A 1 202 ? -7.143 -2.548 -12.753 1.00 52.62 202 GLY A O 1
ATOM 1472 N N . PRO A 1 203 ? -6.954 -4.652 -13.518 1.00 49.62 203 PRO A N 1
ATOM 1473 C CA . PRO A 1 203 ? -5.487 -4.688 -13.487 1.00 49.62 203 PRO A CA 1
ATOM 1474 C C . PRO A 1 203 ? -4.802 -3.561 -14.275 1.00 49.62 203 PRO A C 1
ATOM 1476 O O . PRO A 1 203 ? -3.688 -3.195 -13.921 1.00 49.62 203 PRO A O 1
ATOM 1479 N N . PHE A 1 204 ? -5.480 -2.964 -15.262 1.00 54.91 204 PHE A N 1
ATOM 1480 C CA . PHE A 1 204 ? -4.953 -1.905 -16.135 1.00 54.91 204 PHE A CA 1
ATOM 1481 C C . PHE A 1 204 ? -5.846 -0.652 -16.186 1.00 54.91 204 PHE A C 1
ATOM 1483 O O . PHE A 1 204 ? -5.798 0.111 -17.148 1.00 54.91 204 PHE A O 1
ATOM 1490 N N . SER A 1 205 ? -6.703 -0.455 -15.182 1.00 58.50 205 SER A N 1
ATOM 1491 C CA . SER A 1 205 ? -7.714 0.607 -15.183 1.00 58.50 205 SER A CA 1
ATOM 1492 C C . SER A 1 205 ? -7.289 1.802 -14.327 1.00 58.50 205 SER A C 1
ATOM 1494 O O . SER A 1 205 ? -6.764 1.639 -13.226 1.00 58.50 205 SER A O 1
ATOM 1496 N N . ALA A 1 206 ? -7.551 3.010 -14.828 1.00 61.94 206 ALA A N 1
ATOM 1497 C CA . ALA A 1 206 ? -7.439 4.250 -14.065 1.00 61.94 206 ALA A CA 1
ATOM 1498 C C . ALA A 1 206 ? -8.752 4.552 -13.317 1.00 61.94 206 ALA A C 1
ATOM 1500 O O . ALA A 1 206 ? -9.813 4.159 -13.811 1.00 61.94 206 ALA A O 1
ATOM 1501 N N . PRO A 1 207 ? -8.707 5.271 -12.177 1.00 68.69 207 PRO A N 1
ATOM 1502 C CA . PRO A 1 207 ? -9.911 5.780 -11.528 1.00 68.69 207 PRO A CA 1
ATOM 1503 C C . PRO A 1 207 ? -10.740 6.635 -12.489 1.00 68.69 207 PRO A C 1
ATOM 1505 O O . PRO A 1 207 ? -10.213 7.469 -13.229 1.00 68.69 207 PRO A O 1
ATOM 1508 N N . SER A 1 208 ? -12.047 6.414 -12.485 1.00 71.44 208 SER A N 1
ATOM 1509 C CA . SER A 1 208 ? -13.012 7.192 -13.254 1.00 71.44 208 SER A CA 1
ATOM 1510 C C . SER A 1 208 ? -13.369 8.502 -12.539 1.00 71.44 208 SER A C 1
ATOM 1512 O O . SER A 1 208 ? -13.132 8.665 -11.342 1.00 71.44 208 SER A O 1
ATOM 1514 N N . ARG A 1 209 ? -14.015 9.443 -13.246 1.00 75.00 209 ARG A N 1
ATOM 1515 C CA . ARG A 1 209 ? -14.552 10.672 -12.622 1.00 75.00 209 ARG A CA 1
ATOM 1516 C C . ARG A 1 209 ? -15.491 10.372 -11.450 1.00 75.00 209 ARG A C 1
ATOM 1518 O O . ARG A 1 209 ? -15.408 11.039 -10.426 1.00 75.00 209 ARG A O 1
ATOM 1525 N N . ARG A 1 210 ? -16.304 9.320 -11.573 1.00 75.12 210 ARG A N 1
ATOM 1526 C CA . ARG A 1 210 ? -17.210 8.860 -10.514 1.00 75.12 210 ARG A CA 1
ATOM 1527 C C . ARG A 1 210 ? -16.451 8.419 -9.260 1.00 75.12 210 ARG A C 1
ATOM 1529 O O . ARG A 1 210 ? -16.928 8.647 -8.154 1.00 75.12 210 ARG A O 1
ATOM 1536 N N . ASP A 1 211 ? -15.276 7.809 -9.418 1.00 72.00 211 ASP A N 1
ATOM 1537 C CA . ASP A 1 211 ? -14.446 7.394 -8.282 1.00 72.00 211 ASP A CA 1
ATOM 1538 C C . ASP A 1 211 ? -13.909 8.606 -7.523 1.00 72.00 211 ASP A C 1
ATOM 1540 O O . ASP A 1 211 ? -13.983 8.635 -6.297 1.00 72.00 211 ASP A O 1
ATOM 1544 N N . HIS A 1 212 ? -13.458 9.633 -8.249 1.00 74.31 212 HIS A N 1
ATOM 1545 C CA . HIS A 1 212 ? -13.017 10.898 -7.657 1.00 74.31 212 HIS A CA 1
ATOM 1546 C C . HIS A 1 212 ? -14.152 11.654 -6.957 1.00 74.31 212 HIS A C 1
ATOM 1548 O O . HIS A 1 212 ? -13.956 12.191 -5.872 1.00 74.31 212 HIS A O 1
ATOM 1554 N N . GLU A 1 213 ? -15.344 11.696 -7.550 1.00 80.75 213 GLU A N 1
ATOM 1555 C CA . GLU A 1 213 ? -16.508 12.346 -6.936 1.00 80.75 213 GLU A CA 1
ATOM 1556 C C . GLU A 1 213 ? -16.911 11.659 -5.627 1.00 80.75 213 GLU A C 1
ATOM 1558 O O . GLU A 1 213 ? -17.142 12.332 -4.625 1.00 80.75 213 GLU A O 1
ATOM 1563 N N . ARG A 1 214 ? -16.921 10.321 -5.598 1.00 76.94 214 ARG A N 1
ATOM 1564 C CA . ARG A 1 214 ? -17.223 9.557 -4.381 1.00 76.94 214 ARG A CA 1
ATOM 1565 C C . ARG A 1 214 ? -16.145 9.673 -3.309 1.0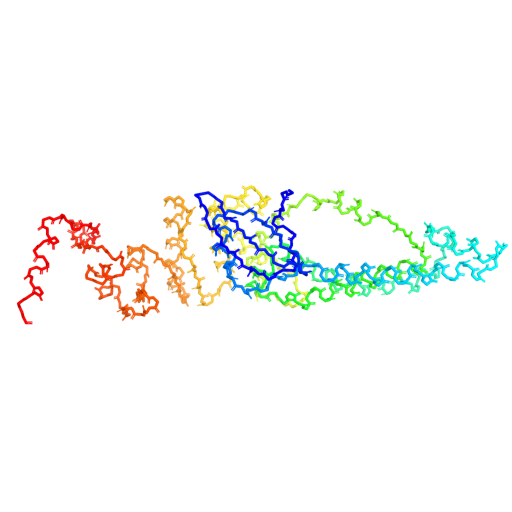0 76.94 214 ARG A C 1
ATOM 1567 O O . ARG A 1 214 ? -16.480 9.807 -2.137 1.00 76.94 214 ARG A O 1
ATOM 1574 N N . ALA A 1 215 ? -14.876 9.633 -3.707 1.00 77.06 215 ALA A N 1
ATOM 1575 C CA . ALA A 1 215 ? -13.737 9.865 -2.825 1.00 77.06 215 ALA A CA 1
ATOM 1576 C C . ALA A 1 215 ? -13.858 11.223 -2.115 1.00 77.06 215 ALA A C 1
ATOM 1578 O O . ALA A 1 215 ? -13.824 11.293 -0.887 1.00 77.06 215 ALA A O 1
ATOM 1579 N N . ARG A 1 216 ? -14.120 12.287 -2.879 1.00 80.94 216 ARG A N 1
ATOM 1580 C CA . ARG A 1 216 ? -14.296 13.638 -2.335 1.00 80.94 216 ARG A CA 1
ATOM 1581 C C . ARG A 1 216 ? -15.539 13.786 -1.478 1.00 80.94 216 ARG A C 1
ATOM 1583 O O . ARG A 1 216 ? -15.469 14.464 -0.459 1.00 80.94 216 ARG A O 1
ATOM 1590 N N . ALA A 1 217 ? -16.648 13.153 -1.857 1.00 82.69 217 ALA A N 1
ATOM 1591 C CA . ALA A 1 217 ? -17.851 13.133 -1.032 1.00 82.69 217 ALA A CA 1
ATOM 1592 C C . ALA A 1 217 ? -17.562 12.505 0.341 1.00 82.69 217 ALA A C 1
ATOM 1594 O O . ALA A 1 217 ? -17.856 13.120 1.360 1.00 82.69 217 ALA A O 1
ATOM 1595 N N . ALA A 1 218 ? -16.876 11.358 0.377 1.00 80.06 218 ALA A N 1
ATOM 1596 C CA . ALA A 1 218 ? -16.493 10.699 1.626 1.00 80.06 218 ALA A CA 1
ATOM 1597 C C . ALA A 1 218 ? -15.536 11.549 2.488 1.00 80.06 218 ALA A C 1
ATOM 1599 O O . ALA A 1 218 ? -15.681 11.601 3.708 1.00 80.06 218 ALA A O 1
ATOM 1600 N N . LEU A 1 219 ? -14.573 12.246 1.872 1.00 83.06 219 LEU A N 1
ATOM 1601 C CA . LEU A 1 219 ? -13.682 13.168 2.589 1.00 83.06 219 LEU A CA 1
ATOM 1602 C C . LEU A 1 219 ? -14.436 14.389 3.141 1.00 83.06 219 LEU A C 1
ATOM 1604 O O . LEU A 1 219 ? -14.173 14.819 4.265 1.00 83.06 219 LEU A O 1
ATOM 1608 N N . ALA A 1 220 ? -15.387 14.932 2.379 1.00 84.44 220 ALA A N 1
ATOM 1609 C CA . ALA A 1 220 ? -16.233 16.042 2.807 1.00 84.44 220 ALA A CA 1
ATOM 1610 C C . ALA A 1 220 ? -17.179 15.644 3.952 1.00 84.44 220 ALA A C 1
ATOM 1612 O O . ALA A 1 220 ? -17.324 16.399 4.909 1.00 84.44 220 ALA A O 1
ATOM 1613 N N . GLU A 1 221 ? -17.754 14.439 3.911 1.00 78.94 221 GLU A N 1
ATOM 1614 C CA . GLU A 1 221 ? -18.612 13.891 4.975 1.00 78.94 221 GLU A CA 1
ATOM 1615 C C . GLU A 1 221 ? -17.906 13.752 6.331 1.00 78.94 221 GLU A C 1
ATOM 1617 O O . GLU A 1 221 ? -18.565 13.744 7.379 1.00 78.94 221 GLU A O 1
ATOM 1622 N N . LEU A 1 222 ? -16.576 13.638 6.305 1.00 78.25 222 LEU A N 1
ATOM 1623 C CA . LEU A 1 222 ? -15.712 13.539 7.478 1.00 78.25 222 LEU A CA 1
ATOM 1624 C C . LEU A 1 222 ? -15.001 14.858 7.822 1.00 78.25 222 LEU A C 1
ATOM 1626 O O . LEU A 1 222 ? -14.165 14.879 8.720 1.00 78.25 222 LEU A O 1
ATOM 1630 N N . GLY A 1 223 ? -15.310 15.954 7.120 1.00 79.75 223 GLY A N 1
ATOM 1631 C CA . GLY A 1 223 ? -14.718 17.269 7.382 1.00 79.75 223 GLY A CA 1
ATOM 1632 C C . GLY A 1 223 ? -13.225 17.371 7.048 1.00 79.75 223 GLY A C 1
ATOM 1633 O O . GLY A 1 223 ? -12.552 18.274 7.532 1.00 79.75 223 GLY A O 1
ATOM 1634 N N . ILE A 1 224 ? -12.699 16.457 6.226 1.00 80.12 224 ILE A N 1
ATOM 1635 C CA . ILE A 1 224 ? -11.275 16.379 5.856 1.00 80.12 224 ILE A CA 1
ATOM 1636 C C . ILE A 1 224 ? -11.035 16.602 4.357 1.00 80.12 224 ILE A C 1
ATOM 1638 O O . ILE A 1 224 ? -10.011 16.181 3.819 1.00 80.12 224 ILE A O 1
ATOM 1642 N N . ALA A 1 225 ? -11.959 17.278 3.668 1.00 80.50 225 ALA A N 1
ATOM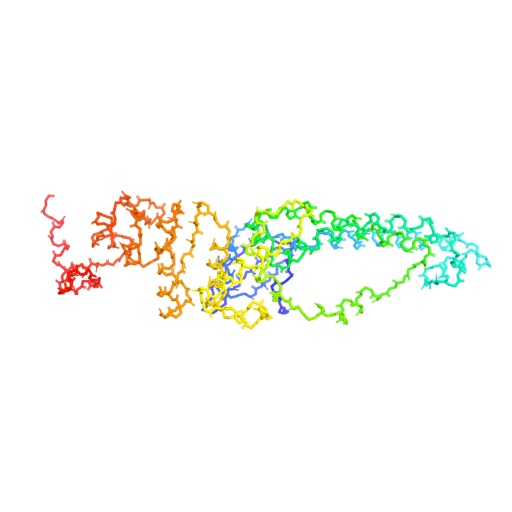 1643 C CA . ALA A 1 225 ? -11.844 17.575 2.237 1.00 80.50 225 ALA A CA 1
ATOM 1644 C C . ALA A 1 225 ? -10.548 18.330 1.886 1.00 80.50 225 ALA A C 1
ATOM 1646 O O . ALA A 1 225 ? -9.917 18.035 0.872 1.00 80.50 225 ALA A O 1
ATOM 1647 N N . ASP A 1 226 ? -10.099 19.233 2.760 1.00 76.44 226 ASP A N 1
ATOM 1648 C CA . ASP A 1 226 ? -8.879 20.025 2.556 1.00 76.44 226 ASP A CA 1
ATOM 1649 C C . ASP A 1 226 ? -7.601 19.169 2.567 1.00 76.44 226 ASP A C 1
ATOM 1651 O O . ASP A 1 226 ? -6.570 19.552 2.009 1.00 76.44 226 ASP A O 1
ATOM 1655 N N . LEU A 1 227 ? -7.667 17.969 3.156 1.00 72.06 227 LEU A N 1
ATOM 1656 C CA . LEU A 1 227 ? -6.552 17.025 3.199 1.00 72.06 227 LEU A CA 1
ATOM 1657 C C . LEU A 1 227 ? -6.404 16.217 1.909 1.00 72.06 227 LEU A C 1
ATOM 1659 O O . LEU A 1 227 ? -5.375 15.569 1.730 1.00 72.06 227 LEU A O 1
ATOM 1663 N N . ALA A 1 228 ? -7.372 16.286 0.988 1.00 68.12 228 ALA A N 1
ATOM 1664 C CA . ALA A 1 228 ? -7.312 15.585 -0.295 1.00 68.12 228 ALA A CA 1
ATOM 1665 C C . ALA A 1 228 ? -6.075 15.968 -1.124 1.00 68.12 228 ALA A C 1
ATOM 1667 O O . ALA A 1 228 ? -5.624 15.191 -1.953 1.00 68.12 228 ALA A O 1
ATOM 1668 N N . ALA A 1 229 ? -5.508 17.161 -0.914 1.00 66.62 229 ALA A N 1
ATOM 1669 C CA . ALA A 1 229 ? -4.314 17.629 -1.620 1.00 66.62 229 ALA A CA 1
ATOM 1670 C C . ALA A 1 229 ? -3.057 17.706 -0.733 1.00 66.62 229 ALA A C 1
ATOM 1672 O O . ALA A 1 229 ? -2.001 18.131 -1.215 1.00 66.62 229 ALA A O 1
ATOM 1673 N N . ALA A 1 230 ? -3.159 17.334 0.547 1.00 62.62 230 ALA A N 1
ATOM 1674 C CA . ALA A 1 230 ? -2.088 17.494 1.522 1.00 62.62 230 ALA A CA 1
ATOM 1675 C C . ALA A 1 230 ? -0.965 16.457 1.338 1.00 62.62 230 ALA A C 1
ATOM 1677 O O . ALA A 1 230 ? -1.175 15.333 0.886 1.00 62.62 230 ALA A O 1
ATOM 1678 N N . GLU A 1 231 ? 0.260 16.837 1.701 1.00 56.53 231 GLU A N 1
ATOM 1679 C CA . GLU A 1 231 ? 1.394 15.912 1.765 1.00 56.53 231 GLU A CA 1
ATOM 1680 C C . GLU A 1 231 ? 1.241 14.983 2.983 1.00 56.53 231 GLU A C 1
ATOM 1682 O O . GLU A 1 231 ? 0.874 15.438 4.065 1.00 56.53 231 GLU A O 1
ATOM 1687 N N . ALA A 1 232 ? 1.562 13.690 2.846 1.00 54.12 232 ALA A N 1
ATOM 1688 C CA . ALA A 1 232 ? 1.352 12.699 3.914 1.00 54.12 232 ALA A CA 1
ATOM 1689 C C . ALA A 1 232 ? 2.124 12.986 5.215 1.00 54.12 232 ALA A C 1
ATOM 1691 O O . ALA A 1 232 ? 1.714 12.556 6.287 1.00 54.12 232 ALA A O 1
ATOM 1692 N N . ASN A 1 233 ? 3.221 13.739 5.139 1.00 55.09 233 ASN A N 1
ATOM 1693 C CA . ASN A 1 233 ? 3.994 14.197 6.297 1.00 55.09 233 ASN A CA 1
ATOM 1694 C C . ASN A 1 233 ? 3.319 15.345 7.079 1.00 55.09 233 ASN A C 1
ATOM 1696 O O . ASN A 1 233 ? 3.800 15.693 8.153 1.00 55.09 233 ASN A O 1
ATOM 1700 N N . ARG A 1 234 ? 2.237 15.938 6.557 1.00 62.81 234 ARG A N 1
ATOM 1701 C CA . ARG A 1 234 ? 1.462 17.010 7.209 1.00 62.81 234 ARG A CA 1
ATOM 1702 C C . ARG A 1 234 ? 0.141 16.526 7.806 1.00 62.81 234 ARG A C 1
ATOM 1704 O O . ARG A 1 234 ? -0.611 17.337 8.336 1.00 62.81 234 ARG A O 1
ATOM 1711 N N . ILE A 1 235 ? -0.148 15.230 7.705 1.00 69.19 235 ILE A N 1
ATOM 1712 C CA . ILE A 1 235 ? -1.395 14.623 8.170 1.00 69.19 235 ILE A CA 1
ATOM 1713 C C . ILE A 1 235 ? -1.176 14.095 9.589 1.00 69.19 235 ILE A C 1
ATOM 1715 O O . ILE A 1 235 ? -0.252 13.318 9.831 1.00 69.19 235 ILE A O 1
ATOM 1719 N N . SER A 1 236 ? -2.011 14.520 10.538 1.00 71.19 236 SER A N 1
ATOM 1720 C CA . SER A 1 236 ? -1.957 14.012 11.912 1.00 71.19 236 SER A CA 1
ATOM 1721 C C . SER A 1 236 ? -2.403 12.545 11.985 1.00 71.19 236 SER A C 1
ATOM 1723 O O . SER A 1 236 ? -3.107 12.052 11.102 1.00 71.19 236 SER A O 1
ATOM 1725 N N . GLY A 1 237 ? -2.040 11.835 13.060 1.00 68.94 237 GLY A N 1
ATOM 1726 C CA . GLY A 1 237 ? -2.482 10.449 13.271 1.00 68.94 237 GLY A CA 1
ATOM 1727 C C . GLY A 1 237 ? -4.006 10.300 13.187 1.00 68.94 237 GLY A C 1
ATOM 1728 O O . GLY A 1 237 ? -4.505 9.444 12.458 1.00 68.94 237 GLY A O 1
ATOM 1729 N N . GLY A 1 238 ? -4.748 11.213 13.820 1.00 70.69 238 GLY A N 1
ATOM 1730 C CA . GLY A 1 238 ? -6.207 11.190 13.763 1.00 70.69 238 GLY A CA 1
ATOM 1731 C C . GLY A 1 238 ? -6.788 11.523 12.386 1.00 70.69 238 GLY A C 1
ATOM 1732 O O . GLY A 1 238 ? -7.749 10.896 11.946 1.00 70.69 238 GLY A O 1
ATOM 1733 N N . GLN A 1 239 ? -6.158 12.429 11.635 1.00 75.81 239 GLN A N 1
ATOM 1734 C CA . GLN A 1 239 ? -6.547 12.704 10.249 1.00 75.81 239 GLN A CA 1
ATOM 1735 C C . GLN A 1 239 ? -6.278 11.513 9.318 1.00 75.81 239 GLN A C 1
ATOM 1737 O O . GLN A 1 239 ? -7.067 11.246 8.411 1.00 75.81 239 GLN A O 1
ATOM 1742 N N . ARG A 1 240 ? -5.195 10.758 9.550 1.00 73.44 240 ARG A N 1
ATOM 1743 C CA . ARG A 1 240 ? -4.903 9.519 8.813 1.00 73.44 240 ARG A CA 1
ATOM 1744 C C . ARG A 1 240 ? -6.003 8.484 9.043 1.00 73.44 240 ARG A C 1
ATOM 1746 O O . ARG A 1 240 ? -6.445 7.840 8.095 1.00 73.44 240 ARG A O 1
ATOM 1753 N N . GLN A 1 241 ? -6.478 8.368 10.277 1.00 72.62 241 GLN A N 1
ATOM 1754 C CA . GLN A 1 241 ? -7.549 7.452 10.655 1.00 72.62 241 GLN A CA 1
ATOM 1755 C C . GLN A 1 241 ? -8.907 7.857 10.076 1.00 72.62 241 GLN A C 1
ATOM 1757 O O . GLN A 1 241 ? -9.597 7.009 9.514 1.00 72.62 241 GLN A O 1
ATOM 1762 N N . LEU A 1 242 ? -9.245 9.150 10.076 1.00 77.38 242 LEU A N 1
ATOM 1763 C CA . LEU A 1 242 ? -10.402 9.655 9.327 1.00 77.38 242 LEU A CA 1
ATOM 1764 C C . LEU A 1 242 ? -10.278 9.354 7.828 1.00 77.38 242 LEU A C 1
ATOM 1766 O O . LEU A 1 242 ? -11.248 8.936 7.206 1.00 77.38 242 LEU A O 1
ATOM 1770 N N . GLY A 1 243 ? -9.079 9.472 7.253 1.00 78.19 243 GLY A N 1
ATOM 1771 C CA . GLY A 1 243 ? -8.816 9.058 5.873 1.00 78.19 243 GLY A CA 1
ATOM 1772 C C . GLY A 1 243 ? -9.102 7.571 5.622 1.00 78.19 243 GLY A C 1
ATOM 1773 O O . GLY A 1 243 ? -9.654 7.219 4.581 1.00 78.19 243 GLY A O 1
ATOM 1774 N N . LEU A 1 244 ? -8.791 6.683 6.572 1.00 73.12 244 LEU A N 1
ATOM 1775 C CA . LEU A 1 244 ? -9.141 5.258 6.479 1.00 73.12 244 LEU A CA 1
ATOM 1776 C C . LEU A 1 244 ? -10.657 5.033 6.540 1.00 73.12 244 LEU A C 1
ATOM 1778 O O . LEU A 1 244 ? -11.182 4.239 5.763 1.00 73.12 244 LEU A O 1
ATOM 1782 N N . VAL A 1 245 ? -11.373 5.758 7.399 1.00 75.38 245 VAL A N 1
ATOM 1783 C CA . VAL A 1 245 ? -12.843 5.693 7.456 1.00 75.38 245 VAL A CA 1
ATOM 1784 C C . VAL A 1 245 ? -13.458 6.222 6.156 1.00 75.38 245 VAL A C 1
ATOM 1786 O O . VAL A 1 245 ? -14.353 5.585 5.602 1.00 75.38 245 VAL A O 1
ATOM 1789 N N . ALA A 1 246 ? -12.924 7.315 5.598 1.00 78.94 246 ALA A N 1
ATOM 1790 C CA . ALA A 1 246 ? -13.329 7.836 4.293 1.00 78.94 246 ALA A CA 1
ATOM 1791 C C . ALA A 1 246 ? -13.203 6.757 3.209 1.00 78.94 246 ALA A C 1
ATOM 1793 O O . ALA A 1 246 ? -14.101 6.587 2.384 1.00 78.94 246 ALA A O 1
ATOM 1794 N N . ARG A 1 247 ? -12.101 5.985 3.236 1.00 74.12 247 ARG A N 1
ATOM 1795 C CA . ARG A 1 247 ? -11.845 4.881 2.291 1.00 74.12 247 ARG A CA 1
ATOM 1796 C C . ARG A 1 247 ? -12.964 3.865 2.321 1.00 74.12 247 ARG A C 1
ATOM 1798 O O . ARG A 1 247 ? -13.475 3.504 1.270 1.00 74.12 247 ARG A O 1
ATOM 1805 N N . VAL A 1 248 ? -13.390 3.461 3.504 1.00 71.62 248 VAL A N 1
ATOM 1806 C CA . VAL A 1 248 ? -14.498 2.518 3.659 1.00 71.62 248 VAL A CA 1
ATOM 1807 C C . VAL A 1 248 ? -15.786 3.076 3.054 1.00 71.62 248 VAL A C 1
ATOM 1809 O O . VAL A 1 248 ? -16.433 2.387 2.266 1.00 71.62 248 VAL A O 1
ATOM 1812 N N . LEU A 1 249 ? -16.113 4.337 3.360 1.00 74.62 249 LEU A N 1
ATOM 1813 C CA . LEU A 1 249 ? -17.309 5.014 2.847 1.00 74.62 249 LEU A CA 1
ATOM 1814 C C . LEU A 1 249 ? -17.322 5.088 1.312 1.00 74.62 249 LEU A C 1
ATOM 1816 O O . LEU A 1 249 ? -18.368 4.923 0.689 1.00 74.62 249 LEU A O 1
ATOM 1820 N N . ALA A 1 250 ? -16.164 5.283 0.678 1.00 76.62 250 ALA A N 1
ATOM 1821 C CA . ALA A 1 250 ? -16.059 5.325 -0.778 1.00 76.62 250 ALA A CA 1
ATOM 1822 C C . ALA A 1 250 ? -16.074 3.931 -1.442 1.00 76.62 250 ALA A C 1
ATOM 1824 O O . ALA A 1 250 ? -16.475 3.808 -2.606 1.00 76.62 250 ALA A O 1
ATOM 1825 N N . GLN A 1 251 ? -15.651 2.865 -0.754 1.00 69.62 251 GLN A N 1
ATOM 1826 C CA . GLN A 1 251 ? -15.503 1.530 -1.353 1.00 69.62 251 GLN A CA 1
ATOM 1827 C C . GLN A 1 251 ? -16.791 0.709 -1.441 1.00 69.62 251 GLN A C 1
ATOM 1829 O O . GLN A 1 251 ? -16.770 -0.301 -2.134 1.00 69.62 251 GLN A O 1
ATOM 1834 N N . ASP A 1 252 ? -17.898 1.105 -0.812 1.00 68.00 252 ASP A N 1
ATOM 1835 C CA . ASP A 1 252 ? -19.093 0.244 -0.677 1.00 68.00 252 ASP A CA 1
ATOM 1836 C C . ASP A 1 252 ? -18.742 -1.180 -0.195 1.00 68.00 252 ASP A C 1
ATOM 1838 O O . ASP A 1 252 ? -19.243 -2.181 -0.711 1.00 68.00 252 ASP A O 1
ATOM 1842 N N . ALA A 1 253 ? -17.789 -1.297 0.734 1.00 67.50 253 ALA A N 1
ATOM 1843 C CA . ALA A 1 253 ? -17.256 -2.591 1.144 1.00 67.50 253 ALA A CA 1
ATOM 1844 C C . ALA A 1 253 ? -18.290 -3.351 1.991 1.00 67.50 253 ALA A C 1
ATOM 1846 O O . ALA A 1 253 ? -18.616 -2.862 3.064 1.00 67.50 253 ALA A O 1
ATOM 1847 N N . PRO A 1 254 ? -18.762 -4.553 1.596 1.00 70.00 254 PRO A N 1
ATOM 1848 C CA . PRO A 1 254 ? -19.870 -5.251 2.269 1.00 70.00 254 PRO A CA 1
ATOM 1849 C C . PRO A 1 254 ? -19.555 -5.672 3.717 1.00 70.00 254 PRO A C 1
ATOM 1851 O O . PRO A 1 254 ? -20.465 -5.923 4.509 1.00 70.00 254 PRO A O 1
ATOM 1854 N N . LEU A 1 255 ? -18.268 -5.748 4.064 1.00 76.06 255 LEU A N 1
ATOM 1855 C CA . LEU A 1 255 ? -17.758 -6.066 5.391 1.00 76.06 255 LEU A CA 1
ATOM 1856 C C . LEU A 1 255 ? -16.630 -5.091 5.743 1.00 76.06 255 LEU A C 1
ATOM 1858 O O . LEU A 1 255 ? -15.668 -4.946 4.989 1.00 76.06 255 LEU A O 1
ATOM 1862 N N . LEU A 1 256 ? -16.738 -4.473 6.911 1.00 76.50 256 LEU A N 1
ATOM 1863 C CA . LEU A 1 256 ? -15.760 -3.568 7.490 1.00 76.50 256 LEU A CA 1
ATOM 1864 C C . LEU A 1 256 ? -15.117 -4.223 8.712 1.00 76.50 256 LEU A C 1
ATOM 1866 O O . LEU A 1 256 ? -15.818 -4.586 9.654 1.00 76.50 256 LEU A O 1
ATOM 1870 N N . VAL A 1 257 ? -13.789 -4.333 8.706 1.00 80.38 257 VAL A N 1
ATOM 1871 C CA . VAL A 1 257 ? -12.998 -4.777 9.859 1.00 80.38 257 VAL A CA 1
ATOM 1872 C C . VAL A 1 257 ? -12.095 -3.630 10.299 1.00 80.38 257 VAL A C 1
ATOM 1874 O O . VAL A 1 257 ? -11.364 -3.085 9.474 1.00 80.38 257 VAL A O 1
ATOM 1877 N N . MET A 1 258 ? -12.161 -3.246 11.572 1.00 78.75 258 MET A N 1
ATOM 1878 C CA . MET A 1 258 ? -11.366 -2.149 12.133 1.00 78.75 258 MET A CA 1
ATOM 1879 C C . MET A 1 258 ? -10.663 -2.595 13.410 1.00 78.75 258 MET A C 1
ATOM 1881 O O . MET A 1 258 ? -11.273 -3.253 14.250 1.00 78.75 258 MET A O 1
ATOM 1885 N N . ASP A 1 259 ? -9.403 -2.204 13.564 1.00 80.62 259 ASP A N 1
ATOM 1886 C CA . ASP A 1 259 ? -8.689 -2.347 14.829 1.00 80.62 259 ASP A CA 1
ATOM 1887 C C . ASP A 1 259 ? -8.736 -1.004 15.563 1.00 80.62 259 ASP A C 1
ATOM 1889 O O . ASP A 1 259 ? -8.293 -0.003 15.002 1.00 80.62 259 ASP A O 1
ATOM 1893 N N . GLU A 1 260 ? -9.346 -0.958 16.750 1.00 82.88 260 GLU A N 1
ATOM 1894 C CA . GLU A 1 260 ? -9.437 0.242 17.600 1.00 82.88 260 GLU A CA 1
ATOM 1895 C C . GLU A 1 260 ? -9.857 1.526 16.840 1.00 82.88 260 GLU A C 1
ATOM 1897 O O . GLU A 1 260 ? -9.102 2.502 16.761 1.00 82.88 260 GLU A O 1
ATOM 1902 N N . PRO A 1 261 ? -11.086 1.581 16.283 1.00 75.25 261 PRO A N 1
ATOM 1903 C CA . PRO A 1 261 ? -11.499 2.581 15.289 1.00 75.25 261 PRO A CA 1
ATOM 1904 C C . PRO A 1 261 ? -11.497 4.030 15.784 1.00 75.25 261 PRO A C 1
ATOM 1906 O O . PRO A 1 261 ? -11.642 4.949 14.977 1.00 75.25 261 PRO A O 1
ATOM 1909 N N . THR A 1 262 ? -11.326 4.262 17.085 1.00 82.00 262 THR A N 1
ATOM 1910 C CA . THR A 1 262 ? -11.262 5.596 17.691 1.00 82.00 262 THR A CA 1
ATOM 1911 C C . THR A 1 262 ? -9.969 5.872 18.453 1.00 82.00 262 THR A C 1
ATOM 1913 O O . THR A 1 262 ? -9.899 6.880 19.157 1.00 82.00 262 THR A O 1
ATOM 1916 N N . ALA A 1 263 ? -8.967 4.988 18.384 1.00 76.81 263 ALA A N 1
ATOM 1917 C CA . ALA A 1 263 ? -7.664 5.265 18.986 1.00 76.81 263 ALA A CA 1
ATOM 1918 C C . ALA A 1 263 ? -7.069 6.549 18.393 1.00 76.81 263 ALA A C 1
ATOM 1920 O O . ALA A 1 263 ? -7.376 6.902 17.264 1.00 76.81 263 ALA A O 1
ATOM 1921 N N . SER A 1 264 ? -6.263 7.289 19.156 1.00 73.75 264 SER A N 1
ATOM 1922 C CA . SER A 1 264 ? -5.543 8.477 18.658 1.00 73.75 264 SER A CA 1
ATOM 1923 C C . SER A 1 264 ? -6.407 9.609 18.053 1.00 73.75 264 SER A C 1
ATOM 1925 O O . SER A 1 264 ? -5.856 10.528 17.440 1.00 73.75 264 SER A O 1
ATOM 1927 N N . LEU A 1 265 ? -7.733 9.584 18.244 1.00 78.44 265 LEU A N 1
ATOM 1928 C CA . LEU A 1 265 ? -8.663 10.651 17.863 1.00 78.44 265 LEU A CA 1
ATOM 1929 C C . LEU A 1 265 ? -8.967 11.564 19.052 1.00 78.44 265 LEU A C 1
ATOM 1931 O O . LEU A 1 265 ? -9.141 11.103 20.181 1.00 78.44 265 LEU A O 1
ATOM 1935 N N . ASP A 1 266 ? -9.097 12.865 18.788 1.00 80.81 266 ASP A N 1
ATOM 1936 C CA . ASP A 1 266 ? -9.746 13.774 19.732 1.00 80.81 266 ASP A CA 1
ATOM 1937 C C . ASP A 1 266 ? -11.241 13.439 19.882 1.00 80.81 266 ASP A C 1
ATOM 1939 O O . ASP A 1 266 ? -11.830 12.712 19.078 1.00 80.81 266 ASP A O 1
ATOM 1943 N N . LEU A 1 267 ? -11.868 13.984 20.927 1.00 80.19 267 LEU A N 1
ATOM 1944 C CA . LEU A 1 267 ? -13.265 13.702 21.257 1.00 80.19 267 LEU A CA 1
ATOM 1945 C C . LEU A 1 267 ? -14.228 14.010 20.098 1.00 80.19 267 LEU A C 1
ATOM 1947 O O . LEU A 1 267 ? -15.156 13.237 19.865 1.00 80.19 267 LEU A O 1
ATOM 1951 N N . GLY A 1 268 ? -14.012 15.108 19.367 1.00 79.06 268 GLY A N 1
ATOM 1952 C CA . GLY A 1 268 ? -14.886 15.509 18.263 1.00 79.06 268 GLY A CA 1
ATOM 1953 C C . GLY A 1 268 ? -14.814 14.522 17.100 1.00 79.06 268 GLY A C 1
ATOM 1954 O O . GLY A 1 268 ? -15.838 14.000 16.657 1.00 79.06 268 GLY A O 1
ATOM 1955 N N . ASN A 1 269 ? -13.598 14.194 16.665 1.00 78.94 269 ASN A N 1
ATOM 1956 C CA . ASN A 1 269 ? -13.368 13.229 15.591 1.00 78.94 269 ASN A CA 1
ATOM 1957 C C . ASN A 1 269 ? -13.793 11.807 15.979 1.00 78.94 269 ASN A C 1
ATOM 1959 O O . ASN A 1 269 ? -14.332 11.075 15.149 1.00 78.94 269 ASN A O 1
ATOM 1963 N N . ARG A 1 270 ? -13.630 11.422 17.250 1.00 81.69 270 ARG A N 1
ATOM 1964 C CA . ARG A 1 270 ? -14.143 10.154 17.781 1.00 81.69 270 ARG A CA 1
ATOM 1965 C C . ARG A 1 270 ? -15.661 10.054 17.629 1.00 81.69 270 ARG A C 1
ATOM 1967 O O . ARG A 1 270 ? -16.144 9.048 17.116 1.00 81.69 270 ARG A O 1
ATOM 1974 N N . LEU A 1 271 ? -16.411 11.078 18.041 1.00 81.88 271 LEU A N 1
ATOM 1975 C CA . LEU A 1 271 ? -17.874 11.087 17.912 1.00 81.88 271 LEU A CA 1
ATOM 1976 C C . LEU A 1 271 ? -18.313 10.988 16.447 1.00 81.88 271 LEU A C 1
ATOM 1978 O O . LEU A 1 271 ? -19.205 10.202 16.130 1.00 81.88 271 LEU A O 1
ATOM 1982 N N . LEU A 1 272 ? -17.630 11.714 15.557 1.00 80.31 272 LEU A N 1
ATOM 1983 C CA . LEU A 1 272 ? -17.889 11.678 14.120 1.00 80.31 272 LEU A CA 1
ATOM 1984 C C . LEU A 1 272 ? -17.704 10.267 13.541 1.00 80.31 272 LEU A C 1
ATOM 1986 O O . LEU A 1 272 ? -18.581 9.770 12.837 1.00 80.31 272 LEU A O 1
ATOM 1990 N N . VAL A 1 273 ? -16.599 9.586 13.865 1.00 80.44 273 VAL A N 1
ATOM 1991 C CA . VAL A 1 273 ? -16.347 8.212 13.395 1.00 80.44 273 VAL A CA 1
ATOM 1992 C C . VAL A 1 273 ? -17.421 7.247 13.893 1.00 80.44 273 VAL A C 1
ATOM 1994 O O . VAL A 1 273 ? -17.969 6.483 13.097 1.00 80.44 273 VAL A O 1
ATOM 1997 N N . LEU A 1 274 ? -17.765 7.298 15.183 1.00 82.25 274 LEU A N 1
ATOM 1998 C CA . LEU A 1 274 ? -18.786 6.425 15.771 1.00 82.25 274 LEU A CA 1
ATOM 1999 C C . LEU A 1 274 ? -20.165 6.639 15.115 1.00 82.25 274 LEU A C 1
ATOM 2001 O O . LEU A 1 274 ? -20.869 5.667 14.827 1.00 82.25 274 LEU A O 1
ATOM 2005 N N . GLU A 1 275 ? -20.536 7.890 14.817 1.00 82.75 275 GLU A N 1
ATOM 2006 C CA . GLU A 1 275 ? -21.769 8.222 14.094 1.00 82.75 275 GLU A CA 1
ATOM 2007 C C . GLU A 1 275 ? -21.785 7.609 12.686 1.00 82.75 275 GLU A C 1
ATOM 2009 O O . GLU A 1 275 ? -22.784 7.010 12.277 1.00 82.75 275 GLU A O 1
ATOM 2014 N N . ARG A 1 276 ? -20.667 7.685 11.951 1.00 79.19 276 ARG A N 1
ATOM 2015 C CA . ARG A 1 276 ? -20.570 7.101 10.602 1.00 79.19 276 ARG A CA 1
ATOM 2016 C C . ARG A 1 276 ? -20.603 5.581 10.616 1.00 79.19 276 ARG A C 1
ATOM 2018 O O . ARG A 1 276 ? -21.302 4.990 9.797 1.00 79.19 276 ARG A O 1
ATOM 2025 N N . VAL A 1 277 ? -19.928 4.938 11.566 1.00 79.12 277 VAL A N 1
ATOM 2026 C CA . VAL A 1 277 ? -20.006 3.478 11.740 1.00 79.12 277 VAL A CA 1
ATOM 2027 C C . VAL A 1 277 ? -21.449 3.045 12.024 1.00 79.12 277 VAL A C 1
ATOM 2029 O O . VAL A 1 277 ? -21.926 2.059 11.457 1.00 79.12 277 VAL A O 1
ATOM 2032 N N . ARG A 1 278 ? -22.185 3.812 12.838 1.00 79.81 278 ARG A N 1
ATOM 2033 C CA . ARG A 1 278 ? -23.612 3.574 13.098 1.00 79.81 278 ARG A CA 1
ATOM 2034 C C . ARG A 1 278 ? -24.467 3.749 11.836 1.00 79.81 278 ARG A C 1
ATOM 2036 O O . ARG A 1 278 ? -25.347 2.923 11.598 1.00 79.81 278 ARG A O 1
ATOM 2043 N N . ALA A 1 279 ? -24.207 4.770 11.021 1.00 78.56 279 ALA A N 1
ATOM 2044 C CA . ALA A 1 279 ? -24.905 4.973 9.751 1.00 78.56 279 ALA A CA 1
ATOM 2045 C C . ALA A 1 279 ? -24.630 3.833 8.751 1.00 78.56 279 ALA A C 1
ATOM 2047 O O . ALA A 1 279 ? -25.558 3.321 8.127 1.00 78.56 279 ALA A O 1
ATOM 2048 N N . LEU A 1 280 ? -23.379 3.373 8.660 1.00 74.88 280 LEU A N 1
ATOM 2049 C CA . LEU A 1 280 ? -22.982 2.236 7.827 1.00 74.88 280 LEU A CA 1
ATOM 2050 C C . LEU A 1 280 ? -23.674 0.939 8.254 1.00 74.88 280 LEU A C 1
ATOM 2052 O O . LEU A 1 280 ? -24.201 0.214 7.414 1.00 74.88 280 LEU A O 1
ATOM 2056 N N . LYS A 1 281 ? -23.769 0.670 9.559 1.00 72.38 281 LYS A N 1
ATOM 2057 C CA . LYS A 1 281 ? -24.516 -0.485 10.082 1.00 72.38 281 LYS A CA 1
ATOM 2058 C C . LYS A 1 281 ? -25.956 -0.550 9.543 1.00 72.38 281 LYS A C 1
ATOM 2060 O O . LYS A 1 281 ? -26.473 -1.644 9.330 1.00 72.38 281 LYS A O 1
ATOM 2065 N N . ALA A 1 282 ? -26.600 0.596 9.300 1.00 71.44 282 ALA A N 1
ATOM 2066 C CA . ALA A 1 282 ? -27.960 0.659 8.760 1.00 71.44 282 ALA A CA 1
ATOM 2067 C C . ALA A 1 282 ? -28.046 0.360 7.247 1.00 71.44 282 ALA A C 1
ATOM 2069 O O . ALA A 1 282 ? -29.119 0.020 6.756 1.00 71.44 282 ALA A O 1
ATOM 2070 N N . GLN A 1 283 ? -26.934 0.452 6.512 1.00 68.19 283 GLN A N 1
ATOM 2071 C CA . GLN A 1 283 ? -26.869 0.329 5.050 1.00 68.19 283 GLN A CA 1
ATOM 2072 C C . GLN A 1 283 ? -26.441 -1.072 4.555 1.00 68.19 283 GLN A C 1
ATOM 2074 O O . GLN A 1 283 ? -25.963 -1.210 3.435 1.00 68.19 283 GLN A O 1
ATOM 2079 N N . ILE A 1 284 ? -26.687 -2.130 5.345 1.00 62.59 284 ILE A N 1
ATOM 2080 C CA . ILE A 1 284 ? -26.403 -3.554 5.021 1.00 62.59 284 ILE A CA 1
ATOM 2081 C C . ILE A 1 284 ? -24.905 -3.930 5.117 1.00 62.59 284 ILE A C 1
ATOM 2083 O O . ILE A 1 284 ? -24.463 -4.954 4.603 1.00 62.59 284 ILE A O 1
ATOM 2087 N N . TYR A 1 285 ? -24.104 -3.154 5.848 1.00 68.62 285 TYR A N 1
ATOM 2088 C CA . TYR A 1 285 ? -22.699 -3.488 6.089 1.00 68.62 285 TYR A CA 1
ATOM 2089 C C . TYR A 1 285 ? -22.512 -4.366 7.331 1.00 68.62 285 TYR A C 1
ATOM 2091 O O . TYR A 1 285 ? -23.006 -4.055 8.417 1.00 68.62 285 TYR A O 1
ATOM 2099 N N . GLY A 1 286 ? -21.748 -5.453 7.189 1.00 80.19 286 GLY A N 1
ATOM 2100 C CA . GLY A 1 286 ? -21.193 -6.161 8.340 1.00 80.19 286 GLY A CA 1
ATOM 2101 C C . GLY A 1 286 ? -20.059 -5.331 8.934 1.00 80.19 286 GLY A C 1
ATOM 2102 O O . GLY A 1 286 ? -19.159 -4.934 8.204 1.00 80.19 286 GLY A O 1
ATOM 2103 N N . VAL A 1 287 ? -20.079 -5.055 10.237 1.00 83.19 287 VAL A N 1
ATOM 2104 C CA . VAL A 1 287 ? -18.990 -4.328 10.906 1.00 83.19 287 VAL A CA 1
ATOM 2105 C C . VAL A 1 287 ? -18.434 -5.183 12.034 1.00 83.19 287 VAL A C 1
ATOM 2107 O O . VAL A 1 287 ? -19.174 -5.607 12.921 1.00 83.19 287 VAL A O 1
ATOM 2110 N N . VAL A 1 288 ? -17.126 -5.416 12.000 1.00 87.19 288 VAL A N 1
ATOM 2111 C CA . VAL A 1 288 ? -16.349 -6.057 13.059 1.00 87.19 288 VAL A CA 1
ATOM 2112 C C . VAL A 1 288 ? -15.302 -5.056 13.516 1.00 87.19 288 VAL A C 1
ATOM 2114 O O . VAL A 1 288 ? -14.574 -4.497 12.699 1.00 87.19 288 VAL A O 1
ATOM 2117 N N . PHE A 1 289 ? -15.222 -4.811 14.816 1.00 86.69 289 PHE A N 1
ATOM 2118 C CA . PHE A 1 289 ? -14.183 -3.957 15.367 1.00 86.69 289 PHE A CA 1
ATOM 2119 C C . PHE A 1 289 ? -13.679 -4.503 16.697 1.00 86.69 289 PHE A C 1
ATOM 2121 O O . PHE A 1 289 ? -14.441 -5.129 17.438 1.00 86.69 289 PHE A O 1
ATOM 2128 N N . SER A 1 290 ? -12.400 -4.281 16.979 1.00 89.81 290 SER A N 1
ATOM 2129 C CA . SER A 1 290 ? -11.823 -4.432 18.315 1.00 89.81 290 SER A CA 1
ATOM 2130 C C . SER A 1 290 ? -11.914 -3.096 19.056 1.00 89.81 290 SER A C 1
ATOM 2132 O O . SER A 1 290 ? -11.859 -2.021 18.454 1.00 89.81 290 SER A O 1
ATOM 2134 N N . THR A 1 291 ? -12.103 -3.162 20.369 1.00 87.62 291 THR A N 1
ATOM 2135 C CA . THR A 1 291 ? -12.012 -1.996 21.245 1.00 87.62 291 THR A CA 1
ATOM 2136 C C . THR A 1 291 ? -11.648 -2.441 22.654 1.00 87.62 291 THR A C 1
ATOM 2138 O O . THR A 1 291 ? -12.124 -3.475 23.129 1.00 87.62 291 THR A O 1
ATOM 2141 N N . HIS A 1 292 ? -10.838 -1.640 23.329 1.00 86.44 292 HIS A N 1
ATOM 2142 C CA . HIS A 1 292 ? -10.564 -1.735 24.757 1.00 86.44 292 HIS A CA 1
ATOM 2143 C C . HIS A 1 292 ? -11.568 -0.931 25.596 1.00 86.44 292 HIS A C 1
ATOM 2145 O O . HIS A 1 292 ? -11.434 -0.901 26.819 1.00 86.44 292 HIS A O 1
ATOM 2151 N N . ASP A 1 293 ? -12.547 -0.272 24.966 1.00 84.69 293 ASP A N 1
ATOM 2152 C CA . ASP A 1 293 ? -13.555 0.567 25.611 1.00 84.69 293 ASP A CA 1
ATOM 2153 C C . ASP A 1 293 ? -14.916 -0.169 25.689 1.00 84.69 293 ASP A C 1
ATOM 2155 O O . ASP A 1 293 ? -15.603 -0.338 24.669 1.00 84.69 293 ASP A O 1
ATOM 2159 N N . PRO A 1 294 ? -15.348 -0.604 26.891 1.00 84.81 294 PRO A N 1
ATOM 2160 C CA . PRO A 1 294 ? -16.615 -1.308 27.083 1.00 84.81 294 PRO A CA 1
ATOM 2161 C C . PRO A 1 294 ? -17.845 -0.499 26.655 1.00 84.81 294 PRO A C 1
ATOM 2163 O O . PRO A 1 294 ? -18.833 -1.085 26.198 1.00 84.81 294 PRO A O 1
ATOM 2166 N N . ASP A 1 295 ? -17.798 0.832 26.770 1.00 83.50 295 ASP A N 1
ATOM 2167 C CA . ASP A 1 295 ? -18.911 1.699 26.386 1.00 83.50 295 ASP A CA 1
ATOM 2168 C C . ASP A 1 295 ? -19.089 1.711 24.869 1.00 83.50 295 ASP A C 1
ATOM 2170 O O . ASP A 1 295 ? -20.215 1.595 24.380 1.00 83.50 295 ASP A O 1
ATOM 2174 N N . GLN A 1 296 ? -17.990 1.733 24.109 1.00 83.31 296 GLN A N 1
ATOM 2175 C CA . GLN A 1 296 ? -18.047 1.614 22.649 1.00 83.31 296 GLN A CA 1
ATOM 2176 C C . GLN A 1 296 ? -18.600 0.262 22.203 1.00 83.31 296 GLN A C 1
ATOM 2178 O O . GLN A 1 296 ? -19.469 0.204 21.325 1.00 83.31 296 GLN A O 1
ATOM 2183 N N . ALA A 1 297 ? -18.122 -0.827 22.817 1.00 86.88 297 ALA A N 1
ATOM 2184 C CA . ALA A 1 297 ? -18.602 -2.172 22.518 1.00 86.88 297 ALA A CA 1
ATOM 2185 C C . ALA A 1 297 ? -20.115 -2.276 22.754 1.00 86.88 297 ALA A C 1
ATOM 2187 O O . ALA A 1 297 ? -20.843 -2.823 21.926 1.00 86.88 297 ALA A O 1
ATOM 2188 N N . ARG A 1 298 ? -20.609 -1.700 23.854 1.00 85.06 298 ARG A N 1
ATOM 2189 C CA . ARG A 1 298 ? -22.031 -1.722 24.205 1.00 85.06 298 ARG A CA 1
ATOM 2190 C C . ARG A 1 298 ? -22.888 -0.804 23.336 1.00 85.06 298 ARG A C 1
ATOM 2192 O O . ARG A 1 298 ? -24.027 -1.155 23.036 1.00 85.06 298 ARG A O 1
ATOM 2199 N N . GLU A 1 299 ? -22.366 0.353 22.943 1.00 82.56 299 GLU A N 1
ATOM 2200 C CA . GLU A 1 299 ? -23.109 1.343 22.165 1.00 82.56 299 GLU A CA 1
ATOM 2201 C C . GLU A 1 299 ? -23.272 0.950 20.685 1.00 82.56 299 GLU A C 1
ATOM 2203 O O . GLU A 1 299 ? -24.315 1.225 20.077 1.00 82.56 299 GLU A O 1
ATOM 2208 N N . LEU A 1 300 ? -22.252 0.328 20.086 1.00 82.88 300 LEU A N 1
ATOM 2209 C CA . LEU A 1 300 ? -22.224 0.054 18.646 1.00 82.88 300 LEU A CA 1
ATOM 2210 C C . LEU A 1 300 ? -22.508 -1.406 18.285 1.00 82.88 300 LEU A C 1
ATOM 2212 O O . LEU A 1 300 ? -23.176 -1.679 17.272 1.00 82.88 300 LEU A O 1
ATOM 2216 N N . ALA A 1 301 ? -21.997 -2.355 19.071 1.00 87.12 301 ALA A N 1
ATOM 2217 C CA . ALA A 1 301 ? -22.004 -3.755 18.681 1.00 87.12 301 ALA A CA 1
ATOM 2218 C C . ALA A 1 301 ? -23.379 -4.400 18.894 1.00 87.12 301 ALA A C 1
ATOM 2220 O O . ALA A 1 301 ? -24.068 -4.171 19.882 1.00 87.12 301 ALA A O 1
ATOM 2221 N N . THR A 1 302 ? -23.782 -5.256 17.956 1.00 89.38 302 THR A N 1
ATOM 2222 C CA . THR A 1 302 ? -24.956 -6.127 18.141 1.00 89.38 302 THR A CA 1
ATOM 2223 C C . THR A 1 302 ? -24.584 -7.396 18.913 1.00 89.38 302 THR A C 1
ATOM 2225 O O . THR A 1 302 ? -25.416 -7.980 19.602 1.00 89.38 302 THR A O 1
ATOM 2228 N N . ARG A 1 303 ? -23.324 -7.828 18.794 1.00 91.75 303 ARG A N 1
ATOM 2229 C CA . ARG A 1 303 ? -22.732 -8.954 19.519 1.00 91.75 303 ARG A CA 1
ATOM 2230 C C . ARG A 1 303 ? -21.310 -8.585 19.920 1.00 91.75 303 ARG A C 1
ATOM 2232 O O . ARG A 1 303 ? -20.609 -7.969 19.125 1.00 91.75 303 ARG A O 1
ATOM 2239 N N . VAL A 1 304 ? -20.892 -8.992 21.109 1.00 93.62 304 VAL A N 1
ATOM 2240 C CA . VAL A 1 304 ? -19.554 -8.745 21.650 1.00 93.62 304 VAL A CA 1
ATOM 2241 C C . VAL A 1 304 ? -18.902 -10.086 21.955 1.00 93.62 304 VAL A C 1
ATOM 2243 O O . VAL A 1 304 ? -19.538 -10.981 22.513 1.00 93.62 304 VAL A O 1
ATOM 2246 N N . ALA A 1 305 ? -17.641 -10.218 21.557 1.00 92.75 305 ALA A N 1
ATOM 2247 C CA . ALA A 1 305 ? -16.749 -11.290 21.969 1.00 92.75 305 ALA A CA 1
ATOM 2248 C C . ALA A 1 305 ? -15.730 -10.691 22.941 1.00 92.75 305 ALA A C 1
ATOM 2250 O O . ALA A 1 305 ? -14.980 -9.797 22.560 1.00 92.75 305 ALA A O 1
ATOM 2251 N N . VAL A 1 306 ? -15.720 -11.157 24.187 1.00 91.12 306 VAL A N 1
ATOM 2252 C CA . VAL A 1 306 ? -14.729 -10.749 25.187 1.00 91.12 306 VAL A CA 1
ATOM 2253 C C . VAL A 1 306 ? -13.596 -11.762 25.157 1.00 91.12 306 VAL A C 1
ATOM 2255 O O . VAL A 1 306 ? -13.836 -12.959 25.323 1.00 91.12 306 VAL A O 1
ATOM 2258 N N . ILE A 1 307 ? -12.373 -11.290 24.935 1.00 88.81 307 ILE A N 1
ATOM 2259 C CA . ILE A 1 307 ? -11.165 -12.116 24.941 1.00 88.81 307 ILE A CA 1
ATOM 2260 C C . ILE A 1 307 ? -10.356 -11.757 26.187 1.00 88.81 307 ILE A C 1
ATOM 2262 O O . ILE A 1 307 ? -10.014 -10.595 26.376 1.00 88.81 307 ILE A O 1
ATOM 2266 N N . ALA A 1 308 ? -10.053 -12.753 27.017 1.00 84.81 308 ALA A N 1
ATOM 2267 C CA . ALA A 1 308 ? -9.221 -12.625 28.212 1.00 84.81 308 ALA A CA 1
ATOM 2268 C C . ALA A 1 308 ? -8.234 -13.799 28.261 1.00 84.81 308 ALA A C 1
ATOM 2270 O O . ALA A 1 308 ? -8.600 -14.925 27.921 1.00 84.81 308 ALA A O 1
ATOM 2271 N N . ASP A 1 309 ? -6.971 -13.539 28.609 1.00 84.12 309 ASP A N 1
ATOM 2272 C CA . ASP A 1 309 ? -5.899 -14.551 28.667 1.00 84.12 309 ASP A CA 1
ATOM 2273 C C . ASP A 1 309 ? -5.782 -15.427 27.402 1.00 84.12 309 ASP A C 1
ATOM 2275 O O . ASP A 1 309 ? -5.556 -16.639 27.457 1.00 84.12 309 ASP A O 1
ATOM 2279 N N . GLY A 1 310 ? -5.990 -14.819 26.228 1.00 84.44 310 GLY A N 1
ATOM 2280 C CA . GLY A 1 310 ? -5.952 -15.511 24.935 1.00 84.44 310 GLY A CA 1
ATOM 2281 C C . GLY A 1 310 ? -7.115 -16.482 24.688 1.00 84.44 310 GLY A C 1
ATOM 2282 O O . GLY A 1 310 ? -7.063 -17.261 23.736 1.00 84.44 310 GLY A O 1
ATOM 2283 N N . ARG A 1 311 ? -8.165 -16.457 25.518 1.00 86.00 311 ARG A N 1
ATOM 2284 C CA . ARG A 1 311 ? -9.367 -17.291 25.390 1.00 86.00 311 ARG A CA 1
ATOM 2285 C C . ARG A 1 311 ? -10.618 -16.435 25.230 1.00 86.00 311 ARG A C 1
ATOM 2287 O O . ARG A 1 311 ? -10.689 -15.308 25.711 1.00 86.00 311 ARG A O 1
ATOM 2294 N N . LEU A 1 312 ? -11.627 -16.991 24.562 1.00 89.31 312 LEU A N 1
ATOM 2295 C CA . LEU A 1 312 ? -12.951 -16.380 24.479 1.00 89.31 312 LEU A CA 1
ATOM 2296 C C . LEU A 1 312 ? -13.646 -16.523 25.840 1.00 89.31 312 LEU A C 1
ATOM 2298 O O . LEU A 1 312 ? -14.111 -17.608 26.183 1.00 89.31 312 LEU A O 1
ATOM 2302 N N . ALA A 1 313 ? -13.692 -15.438 26.606 1.00 88.50 313 ALA A N 1
ATOM 2303 C CA . ALA A 1 313 ? -14.304 -15.398 27.930 1.00 88.50 313 ALA A CA 1
ATOM 2304 C C . ALA A 1 313 ? -15.836 -15.334 27.851 1.00 88.50 313 ALA A C 1
ATOM 2306 O O . ALA A 1 313 ? -16.527 -15.975 28.637 1.00 88.50 313 ALA A O 1
ATOM 2307 N N . ALA A 1 314 ? -16.375 -14.582 26.887 1.00 90.00 314 ALA A N 1
ATOM 2308 C CA . ALA A 1 314 ? -17.815 -14.465 26.676 1.00 90.00 314 ALA A CA 1
ATOM 2309 C C . ALA A 1 314 ? -18.145 -14.116 25.220 1.00 90.00 314 ALA A C 1
ATOM 2311 O O . ALA A 1 314 ? -17.378 -13.426 24.550 1.00 90.00 314 ALA A O 1
ATOM 2312 N N . TYR A 1 315 ? -19.308 -14.557 24.734 1.00 92.94 315 TYR A N 1
ATOM 2313 C CA . TYR A 1 315 ? -19.823 -14.190 23.415 1.00 92.94 315 TYR A CA 1
ATOM 2314 C C . TYR A 1 315 ? -21.349 -14.117 23.402 1.00 92.94 315 TYR A C 1
ATOM 2316 O O . TYR A 1 315 ? -22.022 -15.077 23.767 1.00 92.94 315 TYR A O 1
ATOM 2324 N N . GLY A 1 316 ? -21.909 -13.003 22.934 1.00 92.81 316 GLY A N 1
ATOM 2325 C CA . GLY A 1 316 ? -23.346 -12.756 23.046 1.00 92.81 316 GLY A CA 1
ATOM 2326 C C . GLY A 1 316 ? -23.723 -11.293 22.828 1.00 92.81 316 GLY A C 1
ATOM 2327 O O . GLY A 1 316 ? -22.889 -10.508 22.374 1.00 92.81 316 GLY A O 1
ATOM 2328 N N . PRO A 1 317 ? -24.983 -10.912 23.087 1.00 91.81 317 PRO A N 1
ATOM 2329 C CA . PRO A 1 317 ? -25.398 -9.517 23.037 1.00 91.81 317 PRO A CA 1
ATOM 2330 C C . PRO A 1 317 ? -24.705 -8.708 24.153 1.00 91.81 317 PRO A C 1
ATOM 2332 O O . PRO A 1 317 ? -24.469 -9.245 25.237 1.00 91.81 317 PRO A O 1
ATOM 2335 N N . PRO A 1 318 ? -24.421 -7.407 23.938 1.00 88.88 318 PRO A N 1
ATOM 2336 C CA . PRO A 1 318 ? -23.630 -6.604 24.874 1.00 88.88 318 PRO A CA 1
ATOM 2337 C C . PRO A 1 318 ? -24.172 -6.563 26.307 1.00 88.88 318 PRO A C 1
ATOM 2339 O O . PRO A 1 318 ? -23.417 -6.388 27.256 1.00 88.88 318 PRO A O 1
ATOM 2342 N N . GLN A 1 319 ? -25.484 -6.712 26.473 1.00 86.00 319 GLN A N 1
ATOM 2343 C CA . GLN A 1 319 ? -26.138 -6.740 27.780 1.00 86.00 319 GLN A CA 1
ATOM 2344 C C . GLN A 1 319 ? -25.788 -7.959 28.639 1.00 86.00 319 GLN A C 1
ATOM 2346 O O . GLN A 1 319 ? -25.791 -7.826 29.860 1.00 86.00 319 GLN A O 1
ATOM 2351 N N . ASP A 1 320 ? -25.407 -9.073 28.014 1.00 87.19 320 ASP A N 1
ATOM 2352 C CA . ASP A 1 320 ? -25.061 -10.317 28.707 1.00 87.19 320 ASP A CA 1
ATOM 2353 C C . ASP A 1 320 ? -23.539 -10.474 28.847 1.00 87.19 320 ASP A C 1
ATOM 2355 O O . ASP A 1 320 ? -23.055 -11.123 29.770 1.00 87.19 320 ASP A O 1
ATOM 2359 N N . THR A 1 321 ? -22.769 -9.863 27.941 1.00 88.00 321 THR A N 1
ATOM 2360 C CA . THR A 1 321 ? -21.309 -10.027 27.868 1.00 88.00 321 THR A CA 1
ATOM 2361 C C . THR A 1 321 ? -20.512 -8.863 28.442 1.00 88.00 321 THR A C 1
ATOM 2363 O O . THR A 1 321 ? -19.405 -9.068 28.923 1.00 88.00 321 THR A O 1
ATOM 2366 N N . VAL A 1 322 ? -21.035 -7.636 28.383 1.00 85.25 322 VAL A N 1
ATOM 2367 C CA . VAL A 1 322 ? -20.382 -6.438 28.932 1.00 85.25 322 VAL A CA 1
ATOM 2368 C C . VAL A 1 322 ? -20.992 -6.179 30.307 1.00 85.25 322 VAL A C 1
ATOM 2370 O O . VAL A 1 322 ? -21.855 -5.316 30.477 1.00 85.25 322 VAL A O 1
ATOM 2373 N N . THR A 1 323 ? -20.607 -7.009 31.276 1.00 85.19 323 THR A N 1
ATOM 2374 C CA . THR A 1 323 ? -21.112 -6.989 32.657 1.00 85.19 323 THR A CA 1
ATOM 2375 C C . THR A 1 323 ? -19.958 -6.871 33.646 1.00 85.19 323 THR A C 1
ATOM 2377 O O . THR A 1 323 ? -18.839 -7.268 33.333 1.00 85.19 323 THR A O 1
ATOM 2380 N N . GLY A 1 324 ? -20.228 -6.352 34.849 1.00 82.94 324 GLY A N 1
ATOM 2381 C CA . GLY A 1 324 ? -19.219 -6.179 35.903 1.00 82.94 324 GLY A CA 1
ATOM 2382 C C . GLY A 1 324 ? -18.337 -7.417 36.101 1.00 82.94 324 GLY A C 1
ATOM 2383 O O . GLY A 1 324 ? -17.137 -7.301 35.905 1.00 82.94 324 GLY A O 1
ATOM 2384 N N . PRO A 1 325 ? -18.896 -8.619 36.355 1.00 82.38 325 PRO A N 1
ATOM 2385 C CA . PRO A 1 325 ? -18.097 -9.828 36.570 1.00 82.38 325 PRO A CA 1
ATOM 2386 C C . PRO A 1 325 ? -17.187 -10.207 35.393 1.00 82.38 325 PRO A C 1
ATOM 2388 O O . PRO A 1 325 ? -16.031 -10.571 35.600 1.00 82.38 325 PRO A O 1
ATOM 2391 N N . ILE A 1 326 ? -17.688 -10.105 34.156 1.00 84.31 326 ILE A N 1
ATOM 2392 C CA . ILE A 1 326 ? -16.922 -10.466 32.954 1.00 84.31 326 ILE A CA 1
ATOM 2393 C C . ILE A 1 326 ? -15.814 -9.442 32.702 1.00 84.31 326 ILE A C 1
ATOM 2395 O O . ILE A 1 326 ? -14.688 -9.826 32.393 1.00 84.31 326 ILE A O 1
ATOM 2399 N N . LEU A 1 327 ? -16.107 -8.149 32.867 1.00 84.50 327 LEU A N 1
ATOM 2400 C CA . LEU A 1 327 ? -15.097 -7.099 32.751 1.00 84.50 327 LEU A CA 1
ATOM 2401 C C . LEU A 1 327 ? -14.064 -7.203 33.875 1.00 84.50 327 LEU A C 1
ATOM 2403 O O . LEU A 1 327 ? -12.878 -7.049 33.607 1.00 84.50 327 LEU A O 1
ATOM 2407 N N . SER A 1 328 ? -14.472 -7.535 35.102 1.00 82.31 328 SER A N 1
ATOM 2408 C CA . SER A 1 328 ? -13.528 -7.724 36.201 1.00 82.31 328 SER A CA 1
ATOM 2409 C C . SER A 1 328 ? -12.541 -8.847 35.921 1.00 82.31 328 SER A C 1
ATOM 2411 O O . SER A 1 328 ? -11.339 -8.676 36.115 1.00 82.31 328 SER A O 1
ATOM 2413 N N . ALA A 1 329 ? -13.037 -9.973 35.401 1.00 81.50 329 ALA A N 1
ATOM 2414 C CA . ALA A 1 329 ? -12.196 -11.084 34.979 1.00 81.50 329 ALA A CA 1
ATOM 2415 C C . ALA A 1 329 ? -11.297 -10.713 33.786 1.00 81.50 329 ALA A C 1
ATOM 2417 O O . ALA A 1 329 ? -10.135 -11.099 33.759 1.00 81.50 329 ALA A O 1
ATOM 2418 N N . ALA A 1 330 ? -11.808 -9.944 32.819 1.00 81.75 330 ALA A N 1
ATOM 2419 C CA . ALA A 1 330 ? -11.060 -9.568 31.619 1.00 81.75 330 ALA A CA 1
ATOM 2420 C C . ALA A 1 330 ? -9.958 -8.526 31.876 1.00 81.75 330 ALA A C 1
ATOM 2422 O O . ALA A 1 330 ? -8.887 -8.616 31.281 1.00 81.75 330 ALA A O 1
ATOM 2423 N N . TYR A 1 331 ? -10.205 -7.546 32.750 1.00 80.69 331 TYR A N 1
ATOM 2424 C CA . TYR A 1 331 ? -9.257 -6.469 33.065 1.00 80.69 331 TYR A CA 1
ATOM 2425 C C . TYR A 1 331 ? -8.448 -6.718 34.348 1.00 80.69 331 TYR A C 1
ATOM 2427 O O . TYR A 1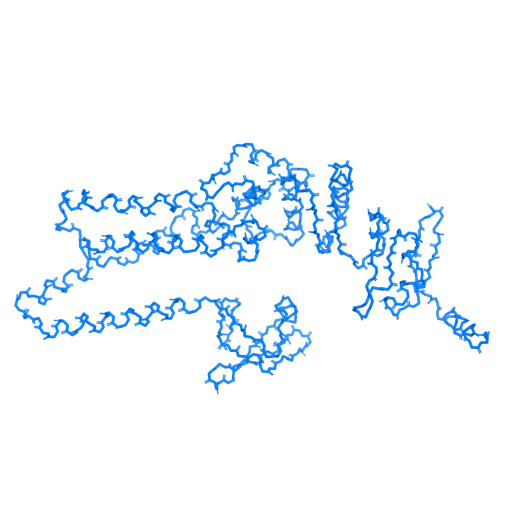 331 ? -7.546 -5.939 34.653 1.00 80.69 331 TYR A O 1
ATOM 2435 N N . GLY A 1 332 ? -8.765 -7.764 35.118 1.00 77.12 332 GLY A N 1
ATOM 2436 C CA . GLY A 1 332 ? -8.096 -8.069 36.387 1.00 77.12 332 GLY A CA 1
ATOM 2437 C C . GLY A 1 332 ? -8.317 -7.012 37.477 1.00 77.12 332 GLY A C 1
ATOM 2438 O O . GLY A 1 332 ? -7.467 -6.837 38.349 1.00 77.12 332 GLY A O 1
ATOM 2439 N N . VAL A 1 333 ? -9.429 -6.274 37.421 1.00 79.06 333 VAL A N 1
ATOM 2440 C CA . VAL A 1 333 ? -9.791 -5.223 38.389 1.00 79.06 333 VAL A CA 1
ATOM 2441 C C . VAL A 1 333 ? -11.247 -5.377 38.800 1.00 79.06 333 VAL A C 1
ATOM 2443 O O . VAL A 1 333 ? -12.074 -5.687 37.961 1.00 79.06 333 VAL A O 1
ATOM 2446 N N . ASP A 1 334 ? -11.605 -5.122 40.058 1.00 76.62 334 ASP A N 1
ATOM 2447 C CA . ASP A 1 334 ? -13.017 -5.164 40.456 1.00 76.62 334 ASP A CA 1
ATOM 2448 C C . ASP A 1 334 ? -13.795 -4.004 39.820 1.00 76.62 334 ASP A C 1
ATOM 2450 O O . ASP A 1 334 ? -13.678 -2.851 40.243 1.00 76.62 334 ASP A O 1
ATOM 2454 N N . VAL A 1 335 ? -14.587 -4.305 38.792 1.00 77.81 335 VAL A N 1
ATOM 2455 C CA . VAL A 1 335 ? -15.468 -3.367 38.094 1.00 77.81 335 VAL A CA 1
ATOM 2456 C C . VAL A 1 335 ? -16.886 -3.470 38.652 1.00 77.81 335 VAL A C 1
ATOM 2458 O O . VAL A 1 335 ? -17.540 -4.511 38.571 1.00 77.81 335 VAL A O 1
ATOM 2461 N N . VAL A 1 336 ? -17.402 -2.352 39.160 1.00 73.62 336 VAL A N 1
ATOM 2462 C CA . VAL A 1 336 ? -18.808 -2.188 39.544 1.00 73.62 336 VAL A CA 1
ATOM 2463 C C . VAL A 1 336 ? -19.539 -1.419 38.448 1.00 73.62 336 VAL A C 1
ATOM 2465 O O . VAL A 1 336 ? -19.047 -0.407 37.944 1.00 73.62 336 VAL A O 1
ATOM 2468 N N . VAL A 1 337 ? -20.728 -1.906 38.091 1.00 71.69 337 VAL A N 1
ATOM 2469 C CA . VAL A 1 337 ? -21.621 -1.252 37.128 1.00 71.69 337 VAL A CA 1
ATOM 2470 C C . VAL A 1 337 ? -22.673 -0.465 37.895 1.00 71.69 337 VAL A C 1
ATOM 2472 O O . VAL A 1 337 ? -23.609 -1.045 38.442 1.00 71.69 337 VAL A O 1
ATOM 2475 N N . GLU A 1 338 ? -22.548 0.855 37.924 1.00 69.62 338 GLU A N 1
ATOM 2476 C CA . GLU A 1 338 ? -23.602 1.732 38.435 1.00 69.62 338 GLU A CA 1
ATOM 2477 C C . GLU A 1 338 ? -24.519 2.146 37.283 1.00 69.62 338 GLU A C 1
ATOM 2479 O O . GLU A 1 338 ? -24.050 2.499 36.204 1.00 69.62 338 GLU A O 1
ATOM 2484 N N . ARG A 1 339 ? -25.841 2.132 37.475 1.00 68.19 339 ARG A N 1
ATOM 2485 C CA . ARG A 1 339 ? -26.748 2.785 36.521 1.00 68.19 339 ARG A CA 1
ATOM 2486 C C . ARG A 1 339 ? -26.826 4.264 36.879 1.00 68.19 339 ARG A C 1
ATOM 2488 O O . ARG A 1 339 ? -27.310 4.607 37.950 1.00 68.19 339 ARG A O 1
ATOM 2495 N N . THR A 1 340 ? -26.357 5.129 35.985 1.00 67.19 340 THR A N 1
ATOM 2496 C CA . THR A 1 340 ? -26.584 6.578 36.090 1.00 67.19 340 THR A CA 1
ATOM 2497 C C . THR A 1 340 ? -28.082 6.890 36.041 1.00 67.19 340 THR A C 1
ATOM 2499 O O . THR A 1 340 ? -28.872 6.088 35.539 1.00 67.19 340 THR A O 1
ATOM 2502 N N . GLU A 1 341 ? -28.479 8.083 36.492 1.00 64.19 341 GLU A N 1
ATOM 2503 C CA . GLU A 1 341 ? -29.872 8.568 36.440 1.00 64.19 341 GLU A CA 1
ATOM 2504 C C . GLU A 1 341 ? -30.463 8.537 35.019 1.00 64.19 341 GLU A C 1
ATOM 2506 O O . GLU A 1 341 ? -31.661 8.345 34.835 1.00 64.19 341 GLU A O 1
ATOM 2511 N N . SER A 1 342 ? -29.606 8.636 33.998 1.00 64.50 342 SER A N 1
ATOM 2512 C CA . SER A 1 342 ? -29.973 8.504 32.582 1.00 64.50 342 SER A CA 1
ATOM 2513 C C . SER A 1 342 ? -30.213 7.059 32.109 1.00 64.50 342 SER A C 1
ATOM 2515 O O . SER A 1 342 ? -30.469 6.827 30.928 1.00 64.50 342 SER A O 1
ATOM 2517 N N . GLY A 1 343 ? -30.071 6.065 32.992 1.00 63.41 343 GLY A N 1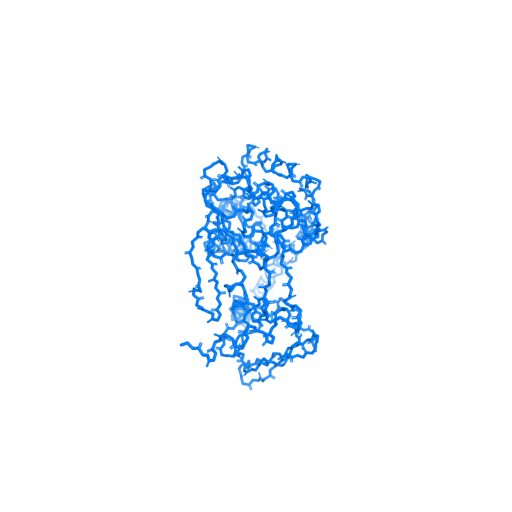
ATOM 2518 C CA . GLY A 1 343 ? -30.135 4.639 32.664 1.00 63.41 343 GLY A CA 1
ATOM 2519 C C . GLY A 1 343 ? -28.871 4.082 31.992 1.00 63.41 343 GLY A C 1
ATOM 2520 O O . GLY A 1 343 ? -28.814 2.883 31.710 1.00 63.41 343 GLY A O 1
ATOM 2521 N N . ARG A 1 344 ? -27.845 4.913 31.750 1.00 61.97 344 ARG A N 1
ATOM 2522 C CA . ARG A 1 344 ? -26.557 4.476 31.189 1.00 61.97 344 ARG A CA 1
ATOM 2523 C C . ARG A 1 344 ? -25.688 3.805 32.257 1.00 61.97 344 ARG A C 1
ATOM 2525 O O . ARG A 1 344 ? -25.594 4.346 33.363 1.00 61.97 344 ARG A O 1
ATOM 2532 N N . PRO A 1 345 ? -25.049 2.663 31.959 1.00 63.16 345 PRO A N 1
ATOM 2533 C CA . PRO A 1 345 ? -24.061 2.086 32.859 1.00 63.16 345 PRO A CA 1
ATOM 2534 C C . PRO A 1 345 ? -22.860 3.033 32.999 1.00 63.16 345 PRO A C 1
ATOM 2536 O O . PRO A 1 345 ? -22.458 3.683 32.042 1.00 63.16 345 PRO A O 1
ATOM 2539 N N . SER A 1 346 ? -22.320 3.120 34.207 1.00 71.25 346 SER A N 1
ATOM 2540 C CA . SER A 1 346 ? -21.082 3.798 34.566 1.00 71.25 346 SER A CA 1
ATOM 2541 C C . SER A 1 346 ? -20.181 2.766 35.224 1.00 71.25 346 SER A C 1
ATOM 2543 O O . SER A 1 346 ? -20.581 2.116 36.193 1.00 71.25 346 SER A O 1
ATOM 2545 N N . TRP A 1 347 ? -18.967 2.625 34.706 1.00 73.19 347 TRP A N 1
ATOM 2546 C CA . TRP A 1 347 ? -17.978 1.684 35.216 1.00 73.19 347 TRP A CA 1
ATOM 2547 C C . TRP A 1 347 ? -17.115 2.388 36.250 1.00 73.19 347 TRP A C 1
ATOM 2549 O O . TRP A 1 347 ? -16.472 3.397 35.959 1.00 73.19 347 TRP A O 1
ATOM 2559 N N . ARG A 1 348 ? -17.097 1.869 37.474 1.00 67.12 348 ARG A N 1
ATOM 2560 C CA . ARG A 1 348 ? -16.193 2.350 38.519 1.00 67.12 348 ARG A CA 1
ATOM 2561 C C . ARG A 1 348 ? -15.416 1.183 39.083 1.00 67.12 348 ARG A C 1
ATOM 2563 O O . ARG A 1 348 ? -15.946 0.082 39.216 1.00 67.12 348 ARG A O 1
ATOM 2570 N N . ARG A 1 349 ? -14.161 1.438 39.444 1.00 66.94 349 ARG A N 1
ATOM 2571 C CA . ARG A 1 349 ? -13.418 0.501 40.281 1.00 66.94 349 ARG A CA 1
ATOM 2572 C C . ARG A 1 349 ? -14.153 0.381 41.614 1.00 66.94 349 ARG A C 1
ATOM 2574 O O . ARG A 1 349 ? -14.537 1.405 42.184 1.00 66.94 349 ARG A O 1
ATOM 2581 N N . ALA A 1 350 ? -14.359 -0.841 42.089 1.00 64.25 350 ALA A N 1
ATOM 2582 C CA . ALA A 1 350 ? -14.936 -1.072 43.401 1.00 64.25 350 ALA A CA 1
ATOM 2583 C C . ALA A 1 350 ? -14.118 -0.307 44.462 1.00 64.25 350 ALA A C 1
ATOM 2585 O O . ALA A 1 350 ? -12.883 -0.359 44.426 1.00 64.25 350 ALA A O 1
ATOM 2586 N N . PRO A 1 351 ? -14.767 0.401 45.403 1.00 59.25 351 PRO A N 1
ATOM 2587 C CA . PRO A 1 351 ? -14.084 0.904 46.589 1.00 59.25 351 PRO A CA 1
ATOM 2588 C C . PRO A 1 351 ? -13.409 -0.264 47.325 1.00 59.25 351 PRO A C 1
ATOM 2590 O O . PRO A 1 351 ? -13.981 -1.355 47.377 1.00 59.25 351 PRO A O 1
ATOM 2593 N N . GLU A 1 352 ? -12.238 -0.051 47.937 1.00 55.53 352 GLU A N 1
ATOM 2594 C CA . GLU A 1 352 ? -11.509 -1.098 48.689 1.00 55.53 352 GLU A CA 1
ATOM 2595 C C . GLU A 1 352 ? -12.385 -1.803 49.747 1.00 55.53 352 GLU A C 1
ATOM 2597 O O . GLU A 1 352 ? -12.183 -2.980 50.041 1.00 55.53 352 GLU A O 1
ATOM 2602 N N . SER A 1 353 ? -13.415 -1.125 50.265 1.00 51.44 353 SER A N 1
ATOM 2603 C CA . SER A 1 353 ? -14.379 -1.686 51.218 1.00 51.44 353 SER A CA 1
ATOM 2604 C C . SER A 1 353 ? -15.327 -2.742 50.629 1.00 51.44 353 SER A C 1
ATOM 2606 O O . SER A 1 353 ? -15.808 -3.596 51.371 1.00 51.44 353 SER A O 1
ATOM 2608 N N . VAL A 1 354 ? -15.592 -2.716 49.317 1.00 51.81 354 VAL A N 1
ATOM 2609 C CA . VAL A 1 354 ? -16.500 -3.657 48.631 1.00 51.81 354 VAL A CA 1
ATOM 2610 C C . VAL A 1 354 ? -15.743 -4.891 48.129 1.00 51.81 354 VAL A C 1
ATOM 2612 O O . VAL A 1 354 ? -16.269 -6.001 48.214 1.00 51.81 354 VAL A O 1
ATOM 2615 N N . ALA A 1 355 ? -14.484 -4.733 47.704 1.00 44.34 355 ALA A N 1
ATOM 2616 C CA . ALA A 1 355 ? -13.609 -5.850 47.323 1.00 44.34 355 ALA A CA 1
ATOM 2617 C C . ALA A 1 355 ? -13.422 -6.857 48.480 1.00 44.34 355 ALA A C 1
ATOM 2619 O O . ALA A 1 355 ? -13.442 -8.073 48.280 1.00 44.34 355 ALA A O 1
ATOM 2620 N N . ALA A 1 356 ? -13.346 -6.357 49.720 1.00 42.03 356 ALA A N 1
ATOM 2621 C CA . ALA A 1 356 ? -13.257 -7.186 50.922 1.00 42.03 356 ALA A CA 1
ATOM 2622 C C . ALA A 1 356 ? -14.547 -7.978 51.231 1.00 42.03 356 ALA A C 1
ATOM 2624 O O . ALA A 1 356 ? -14.472 -9.074 51.784 1.00 42.03 356 ALA A O 1
ATOM 2625 N N . GLN A 1 357 ? -15.729 -7.467 50.861 1.00 44.12 357 GLN A N 1
ATOM 2626 C CA . GLN A 1 357 ? -16.999 -8.184 51.046 1.00 44.12 357 GLN A CA 1
ATOM 2627 C C . GLN A 1 357 ? -17.255 -9.221 49.947 1.00 44.12 357 GLN A C 1
ATOM 2629 O O . GLN A 1 357 ? -17.808 -10.281 50.238 1.00 44.12 357 GLN A O 1
ATOM 2634 N N . ALA A 1 358 ? -16.816 -8.960 48.712 1.00 40.84 358 ALA A N 1
ATOM 2635 C CA . ALA A 1 358 ? -16.959 -9.903 47.604 1.00 40.84 358 ALA A CA 1
ATOM 2636 C C . ALA A 1 358 ? -16.083 -11.155 47.778 1.00 40.84 358 ALA A C 1
ATOM 2638 O O . ALA A 1 358 ? -16.520 -12.244 47.435 1.00 40.84 358 ALA A O 1
ATOM 2639 N N . LEU A 1 359 ? -14.893 -11.050 48.381 1.00 42.38 359 LEU A N 1
ATOM 2640 C CA . LEU A 1 359 ? -14.054 -12.221 48.690 1.00 42.38 359 LEU A CA 1
ATOM 2641 C C . LEU A 1 359 ? -14.598 -13.080 49.848 1.00 42.38 359 LEU A C 1
ATOM 2643 O O . LEU A 1 359 ? -14.265 -14.259 49.945 1.00 42.38 359 LEU A O 1
ATOM 2647 N N . GLY A 1 360 ? -15.464 -12.525 50.703 1.00 36.38 360 GLY A N 1
ATOM 2648 C CA . GLY A 1 360 ? -16.089 -13.253 51.813 1.00 36.38 360 GLY A CA 1
ATOM 2649 C C . GLY A 1 360 ? -17.224 -14.197 51.397 1.00 36.38 360 GLY A C 1
ATOM 2650 O O . GLY A 1 360 ? -17.522 -15.138 52.128 1.00 36.38 360 GLY A O 1
ATOM 2651 N N . SER A 1 361 ? -17.844 -13.988 50.229 1.00 37.41 361 SER A N 1
ATOM 2652 C CA . SER A 1 361 ? -18.986 -14.791 49.762 1.00 37.41 361 SER A CA 1
ATOM 2653 C C . SER A 1 361 ? -18.613 -15.979 48.867 1.00 37.41 361 SER A C 1
ATOM 2655 O O . SER A 1 361 ? -19.474 -16.807 48.591 1.00 37.41 361 SER A O 1
ATOM 2657 N N . TRP A 1 362 ? -17.344 -16.116 48.463 1.00 40.97 362 TRP A N 1
ATOM 2658 C CA . TRP A 1 362 ? -16.844 -17.290 47.724 1.00 40.97 362 TRP A CA 1
ATOM 2659 C C . TRP A 1 362 ? -16.221 -18.365 48.631 1.00 40.97 362 TRP A C 1
ATOM 2661 O O . TRP A 1 362 ? -15.868 -19.437 48.150 1.00 40.97 362 TRP A O 1
ATOM 2671 N N . ALA A 1 363 ? -16.083 -18.103 49.936 1.00 34.59 363 ALA A N 1
ATOM 2672 C CA . ALA A 1 363 ? -15.475 -19.034 50.892 1.00 34.59 363 ALA A CA 1
ATOM 2673 C C . ALA A 1 363 ? -16.486 -19.918 51.651 1.00 34.59 363 ALA A C 1
ATOM 2675 O O . ALA A 1 363 ? -16.072 -20.785 52.419 1.00 34.59 363 ALA A O 1
ATOM 2676 N N . LEU A 1 364 ? -17.795 -19.728 51.453 1.00 35.16 364 LEU A N 1
ATOM 2677 C CA . LEU A 1 364 ? -18.844 -20.553 52.062 1.00 35.16 364 LEU A CA 1
ATOM 2678 C C . LEU A 1 364 ? -20.002 -20.744 51.072 1.00 35.16 364 LEU A C 1
ATOM 2680 O O . LEU A 1 364 ? -20.914 -19.921 51.010 1.00 35.16 364 LEU A O 1
ATOM 2684 N N . GLY A 1 365 ? -19.944 -21.834 50.307 1.00 33.00 365 GLY A N 1
ATOM 2685 C CA . GLY A 1 365 ? -20.985 -22.277 49.377 1.00 33.00 365 GLY A CA 1
ATOM 2686 C C . GLY A 1 365 ? -20.586 -23.556 48.672 1.00 33.00 365 GLY A C 1
ATOM 2687 O O . GLY A 1 365 ? -19.827 -23.437 47.687 1.00 33.00 365 GLY A O 1
#